Protein 1WKR (pdb70)

Sequence (343 aa):
AAGSVPATNQLVDYVVNVGVGSPATTYSLLVDTGSSNTWLGADKSYVKTSTSSATSDKVSVTYGSGSFSGTEYTDTVTLGSLTIPKQSIGVASRDSGFDGVDGILGVGPVDLTVGTLSPHTSTSIPTVTDNLFSQGTIPTNLLAVSFEPTTSESSTNGELTFGATDSSKYTGSITYTPITSTSPASAYWGINQSIRYGSSTSILSSTAGIVDTGTTLTLIASDAFAKYKKATGAVADNNTGLLRLTTAQYANLQSLFFTIGGQTFELTANAQIWPRNLNTAIGGSASSVYLIVGDLGSDSGEGLDFINGLTFLERFYSVYDTTNKRLGLATTSFTTATSNVVA

Solvent-accessible surface area: 12997 Å² total; per-residue (Å²): 101,40,13,49,7,84,1,26,0,50,15,55,3,0,8,2,92,0,10,2,3,58,113,61,33,66,0,29,1,10,0,7,0,1,0,3,5,9,0,2,19,28,109,96,90,24,69,127,27,108,47,23,54,86,48,83,13,127,3,61,9,107,19,65,55,16,43,4,38,9,35,5,30,22,0,21,0,39,2,44,102,10,65,1,80,158,2,21,1,1,22,15,77,184,57,67,45,18,146,61,7,6,0,4,0,0,5,3,22,52,73,29,0,74,49,16,9,58,94,84,82,97,59,50,7,62,6,0,7,25,27,0,82,90,72,62,36,3,94,44,15,12,3,0,1,5,3,31,16,8,67,51,110,74,24,92,30,7,30,0,8,1,3,36,52,34,85,94,53,48,60,71,94,34,25,63,13,101,23,6,114,55,81,60,0,36,28,33,8,0,0,69,4,28,3,82,17,9,112,108,52,63,2,5,80,95,29,3,0,7,1,6,0,6,1,6,38,0,11,2,0,30,57,1,29,58,94,0,70,185,37,9,29,6,93,83,32,146,105,22,69,16,8,78,2,78,121,62,54,43,84,104,12,88,15,2,36,0,54,3,39,69,99,76,10,72,0,25,22,9,3,0,2,5,14,76,96,7,2,105,54,33,40,10,57,82,113,4,9,4,0,1,2,6,61,37,64,31,88,44,71,106,10,30,0,0,10,1,0,0,8,0,1,19,2,1,2,0,0,1,1,43,76,83,113,75,1,0,2,1,52,15,87,78,9,105,21,110,57,16,58,62,55

B-factor: mean 10.12, std 7.77, range [2.81, 44.24]

Secondary structure (DSSP, 8-state):
--EEEEEEE-SS-EEEEEEETTTTEEEEEEEETT----EE-SSSPP---TT-EEEEEEEEEE-SS-EEEEEEEEEEEEETTEEEEEEEEEEEEEEES-TT-SEEEE-S-GGGGTTSEES-TT-----HHHHHHHTTSSSSSEEEEE----SSSSEEEEEEEESS--GGG-SS--EEEEPPSSTTGGGSSEEEEEEEETTTEEEEEEEEEEE-TT--SEEE-HHHHHHHHHHHT-EE-TTTSSEEE-HHHHHTPPPEEEEETTEEEEE-TGGGB--GGGGGGGT--SS-EEB-EEE-SS-TTSS--EEE-HHHHTSEEEEEETTTTEEEEEE-TTTT----/---

Nearest PDB structures (foldseek):
  1wkr-assembly1_A  TM=1.003E+00  e=6.065E-75  Irpex lacteus
  3udr-assembly1_A  TM=7.720E-01  e=3.676E-21  Homo sapiens
  3in4-assembly1_A  TM=7.722E-01  e=1.779E-20  Homo sapiens
  3u6a-assembly3_C  TM=7.992E-01  e=6.497E-20  Homo sapiens
  2qu3-assembly1_A  TM=7.608E-01  e=1.079E-19  unclassified

Radius of gyration: 19.47 Å; Cα contacts (8 Å, |Δi|>4): 956; chains: 2; bounding box: 39×49×59 Å

Structure (mmCIF, N/CA/C/O backbone):
data_1WKR
#
_entry.id   1WKR
#
_cell.length_a   37.270
_cell.length_b   78.898
_cell.length_c   54.072
_cell.angle_alpha   90.00
_cell.angle_beta   96.71
_cell.angle_gamma   90.00
#
_symmetry.space_group_name_H-M   'P 1 21 1'
#
loop_
_entity.id
_entity.type
_entity.pdbx_description
1 polymer Polyporopepsin
2 polymer pepstatin
3 non-polymer 'SULFATE ION'
4 water water
#
loop_
_atom_site.group_PDB
_atom_site.id
_atom_site.type_symbol
_atom_site.label_atom_id
_atom_site.label_alt_id
_atom_site.label_comp_id
_atom_site.label_asym_id
_atom_site.label_entity_id
_atom_site.label_seq_id
_atom_site.pdbx_PDB_ins_code
_atom_site.Cartn_x
_atom_site.Cartn_y
_atom_site.Cartn_z
_atom_site.occupancy
_atom_site.B_iso_or_equiv
_atom_site.auth_seq_id
_atom_site.auth_comp_id
_atom_site.auth_asym_id
_atom_site.auth_atom_id
_atom_site.pdbx_PDB_model_num
ATOM 1 N N . ALA A 1 1 ? -16.103 8.950 6.315 1.00 10.61 1 ALA A N 1
ATOM 2 C CA . ALA A 1 1 ? -16.452 8.385 7.700 1.00 9.26 1 ALA A CA 1
ATOM 3 C C . ALA A 1 1 ? -15.168 7.727 8.242 1.00 8.71 1 ALA A C 1
ATOM 4 O O . ALA A 1 1 ? -14.218 7.520 7.535 1.00 10.19 1 ALA A O 1
ATOM 6 N N . ALA A 1 2 ? -15.267 7.336 9.528 1.00 7.54 2 ALA A N 1
ATOM 7 C CA . ALA A 1 2 ? -14.148 6.471 10.077 1.00 7.26 2 ALA A CA 1
ATOM 8 C C . ALA A 1 2 ? -14.058 5.226 9.264 1.00 8.58 2 ALA A C 1
ATOM 9 O O . ALA A 1 2 ? -15.005 4.771 8.538 1.00 9.16 2 ALA A O 1
ATOM 11 N N . GLY A 1 3 ? -12.865 4.606 9.268 1.00 7.40 3 GLY A N 1
ATOM 12 C CA . GLY A 1 3 ? -12.685 3.345 8.541 1.00 7.72 3 GLY A CA 1
ATOM 13 C C . GLY A 1 3 ? -11.560 2.571 9.157 1.00 7.32 3 GLY A C 1
ATOM 14 O O . GLY A 1 3 ? -10.635 3.133 9.792 1.00 7.18 3 GLY A O 1
ATOM 15 N N . SER A 1 4 ? -11.610 1.273 8.958 1.00 7.66 4 SER A N 1
ATOM 16 C CA . SER A 1 4 ? -10.611 0.305 9.525 1.00 7.66 4 SER A CA 1
ATOM 17 C C . SER A 1 4 ? -9.859 -0.354 8.444 1.00 8.39 4 SER A C 1
ATOM 18 O O . SER A 1 4 ? -10.299 -0.474 7.251 1.00 9.29 4 SER A O 1
ATOM 21 N N . VAL A 1 5 ? -8.711 -0.955 8.780 1.00 7.09 5 VAL A N 1
ATOM 22 C CA . VAL A 1 5 ? -7.906 -1.822 7.926 1.00 7.83 5 VAL A CA 1
ATOM 23 C C . VAL A 1 5 ? -7.405 -2.975 8.728 1.00 6.89 5 VAL A C 1
ATOM 24 O O . VAL A 1 5 ? -6.958 -2.774 9.893 1.00 6.56 5 VAL A O 1
ATOM 28 N N . PRO A 1 6 ? -7.440 -4.201 8.275 1.00 6.10 6 PRO A N 1
ATOM 29 C CA . PRO A 1 6 ? -6.849 -5.360 9.044 1.00 6.35 6 PRO A CA 1
ATOM 30 C C . PRO A 1 6 ? -5.361 -5.210 9.073 1.00 6.32 6 PRO A C 1
ATOM 31 O O . PRO A 1 6 ? -4.746 -4.601 8.228 1.00 6.95 6 PRO A O 1
ATOM 35 N N . ALA A 1 7 ? -4.770 -5.810 10.103 1.00 5.65 7 ALA A N 1
ATOM 36 C CA . ALA A 1 7 ? -3.297 -5.786 10.265 1.00 6.02 7 ALA A CA 1
ATOM 37 C C . ALA A 1 7 ? -2.840 -7.215 10.618 1.00 5.17 7 ALA A C 1
ATOM 38 O O . ALA A 1 7 ? -3.522 -7.977 11.307 1.00 5.98 7 ALA A O 1
ATOM 40 N N . THR A 1 8 ? -1.661 -7.532 10.137 1.00 5.36 8 THR A N 1
ATOM 41 C CA . THR A 1 8 ? -1.116 -8.864 10.242 1.00 5.26 8 THR A CA 1
ATOM 42 C C . THR A 1 8 ? 0.086 -8.898 11.176 1.00 4.98 8 THR A C 1
ATOM 43 O O . THR A 1 8 ? 1.013 -8.117 11.051 1.00 4.97 8 THR A O 1
ATOM 47 N N . ASN A 1 9 ? 0.011 -9.833 12.142 1.00 4.76 9 ASN A N 1
ATOM 48 C CA . ASN A 1 9 ? 1.052 -10.040 13.145 1.00 5.03 9 ASN A CA 1
ATOM 49 C C . ASN A 1 9 ? 2.162 -10.825 12.520 1.00 4.62 9 ASN A C 1
ATOM 50 O O . ASN A 1 9 ? 1.948 -12.020 12.163 1.00 5.97 9 ASN A O 1
ATOM 55 N N . GLN A 1 10 ? 3.353 -10.256 12.402 1.00 4.34 10 GLN A N 1
ATOM 56 C CA . GLN A 1 10 ? 4.562 -10.924 11.892 1.00 5.57 10 GLN A CA 1
ATOM 57 C C . GLN A 1 10 ? 5.548 -11.177 13.028 1.00 5.08 10 GLN A C 1
ATOM 58 O O . GLN A 1 10 ? 6.759 -11.236 12.802 1.00 5.98 10 GLN A O 1
ATOM 64 N N . LEU A 1 11 ? 5.049 -11.265 14.256 1.00 5.69 11 LEU A N 1
ATOM 65 C CA . LEU A 1 11 ? 5.781 -11.665 15.466 1.00 5.21 11 LEU A CA 1
ATOM 66 C C . LEU A 1 11 ? 6.648 -10.546 15.987 1.00 5.23 11 LEU A C 1
ATOM 67 O O . LEU A 1 11 ? 6.556 -10.182 17.190 1.00 6.04 11 LEU A O 1
ATOM 72 N N . VAL A 1 12 ? 7.483 -9.957 15.155 1.00 5.33 12 VAL A N 1
ATOM 73 C CA . VAL A 1 12 ? 8.339 -8.823 15.550 1.00 5.14 12 VAL A CA 1
ATOM 74 C C . VAL A 1 12 ? 7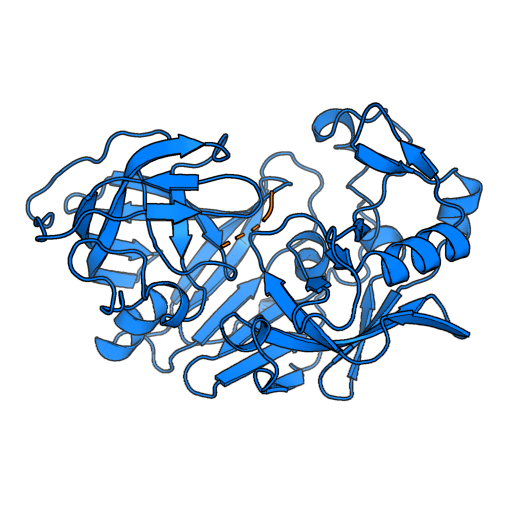.702 -7.489 15.228 1.00 4.53 12 VAL A C 1
ATOM 75 O O . VAL A 1 12 ? 8.149 -6.437 15.711 1.00 4.92 12 VAL A O 1
ATOM 79 N N . ASP A 1 13 ? 6.720 -7.481 14.333 1.00 4.43 13 ASP A N 1
ATOM 80 C CA . ASP A 1 13 ? 6.035 -6.235 13.922 1.00 4.35 13 ASP A CA 1
ATOM 81 C C . ASP A 1 13 ? 4.673 -6.602 13.416 1.00 4.45 13 ASP A C 1
ATOM 82 O O . ASP A 1 13 ? 4.381 -7.801 13.230 1.00 5.24 13 ASP A O 1
ATOM 87 N N . TYR A 1 14 ? 3.830 -5.595 13.202 1.00 4.55 14 TYR A N 1
ATOM 88 C CA . TYR A 1 14 ? 2.577 -5.742 12.455 1.00 4.14 14 TYR A CA 1
ATOM 89 C C . TYR A 1 14 ? 2.695 -4.963 11.150 1.00 4.57 14 TYR A C 1
ATOM 90 O O . TYR A 1 14 ? 3.337 -3.900 11.107 1.00 5.08 14 TYR A O 1
ATOM 99 N N . VAL A 1 15 ? 2.027 -5.490 10.108 1.00 4.72 15 VAL A N 1
ATOM 100 C CA . VAL A 1 15 ? 1.942 -4.800 8.834 1.00 5.24 15 VAL A CA 1
ATOM 101 C C . VAL A 1 15 ? 0.517 -4.626 8.434 1.00 5.70 15 VAL A C 1
ATOM 102 O O . VAL A 1 15 ? -0.415 -5.295 8.876 1.00 6.33 15 VAL A O 1
ATOM 106 N N . VAL A 1 16 ? 0.299 -3.641 7.542 1.00 5.21 16 VAL A N 1
ATOM 107 C CA . VAL A 1 16 ? -0.973 -3.436 6.864 1.00 5.85 16 VAL A CA 1
ATOM 108 C C . VAL A 1 16 ? -0.660 -3.313 5.382 1.00 5.86 16 VAL A C 1
ATOM 109 O O . VAL A 1 16 ? 0.364 -2.822 4.955 1.00 6.20 16 VAL A O 1
ATOM 113 N N . ASN A 1 17 ? -1.620 -3.773 4.557 1.00 6.16 17 ASN A N 1
ATOM 114 C CA . ASN A 1 17 ? -1.609 -3.487 3.117 1.00 5.65 17 ASN A CA 1
ATOM 115 C C . ASN A 1 17 ? -1.995 -2.090 2.865 1.00 5.46 17 ASN A C 1
ATOM 116 O O . ASN A 1 17 ? -2.991 -1.539 3.370 1.00 6.98 17 ASN A O 1
ATOM 121 N N . VAL A 1 18 ? -1.189 -1.423 2.024 1.00 5.71 18 VAL A N 1
ATOM 122 C CA . VAL A 1 18 ? -1.367 -0.008 1.691 1.00 6.04 18 VAL A CA 1
ATOM 123 C C . VAL A 1 18 ? -1.287 0.120 0.179 1.00 6.02 18 VAL A C 1
ATOM 124 O O . VAL A 1 18 ? -0.253 -0.324 -0.441 1.00 6.08 18 VAL A O 1
ATOM 128 N N . GLY A 1 19 ? -2.288 0.663 -0.461 1.00 5.69 19 GLY A N 1
ATOM 129 C CA . GLY A 1 19 ? -2.175 0.946 -1.910 1.00 5.98 19 GLY A CA 1
ATOM 130 C C . GLY A 1 19 ? -1.536 2.269 -2.151 1.00 6.58 19 GLY A C 1
ATOM 131 O O . GLY A 1 19 ? -1.774 3.258 -1.432 1.00 7.15 19 GLY A O 1
ATOM 132 N N . VAL A 1 20 ? -0.686 2.350 -3.178 1.00 6.46 20 VAL A N 1
ATOM 133 C CA . VAL A 1 20 ? -0.057 3.576 -3.590 1.00 7.06 20 VAL A CA 1
ATOM 134 C C . VAL A 1 20 ? -0.180 3.685 -5.109 1.00 6.54 20 VAL A C 1
ATOM 135 O O . VAL A 1 20 ? 0.176 2.725 -5.828 1.00 6.95 20 VAL A O 1
ATOM 139 N N . GLY A 1 21 ? -0.694 4.810 -5.533 1.00 6.33 21 GLY A N 1
ATOM 140 C CA . GLY A 1 21 ? -0.849 5.119 -7.015 1.00 7.14 21 GLY A CA 1
ATOM 141 C C . GLY A 1 21 ? -2.296 4.886 -7.462 1.00 8.36 21 GLY A C 1
ATOM 142 O O . GLY A 1 21 ? -3.166 4.427 -6.772 1.00 8.84 21 GLY A O 1
ATOM 143 N N . SER A 1 22 ? -2.407 5.177 -8.742 1.00 9.71 22 SER A N 1
ATOM 144 C CA . SER A 1 22 ? -3.670 4.909 -9.514 1.00 11.01 22 SER A CA 1
ATOM 145 C C . SER A 1 22 ? -3.303 4.537 -10.920 1.00 10.82 22 SER A C 1
ATOM 146 O O . SER A 1 22 ? -2.875 5.418 -11.710 1.00 11.17 22 SER A O 1
ATOM 149 N N . PRO A 1 23 ? -3.411 3.285 -11.243 1.00 11.16 23 PRO A N 1
ATOM 150 C CA . PRO A 1 23 ? -3.949 2.175 -10.456 1.00 11.53 23 PRO A CA 1
ATOM 151 C C . PRO A 1 23 ? -2.928 1.864 -9.268 1.00 10.59 23 PRO A C 1
ATOM 152 O O . PRO A 1 23 ? -1.742 2.087 -9.395 1.00 11.32 23 PRO A O 1
ATOM 156 N N . ALA A 1 24 ? -3.514 1.359 -8.218 1.00 10.51 24 ALA A N 1
ATOM 157 C CA . ALA A 1 24 ? -2.725 1.174 -6.936 1.00 9.76 24 ALA A CA 1
ATOM 158 C C . ALA A 1 24 ? -1.920 -0.153 -7.005 1.00 10.34 24 ALA A C 1
ATOM 159 O O . ALA A 1 24 ? -2.421 -1.188 -7.394 1.00 12.71 24 ALA A O 1
ATOM 161 N N . THR A 1 25 ? -0.680 -0.011 -6.568 1.00 7.99 25 THR A N 1
ATOM 162 C CA . THR A 1 25 ? 0.133 -1.192 -6.240 1.00 7.70 25 THR A CA 1
ATOM 163 C C . THR A 1 25 ? 0.047 -1.346 -4.719 1.00 7.06 25 THR A C 1
ATOM 164 O O . THR A 1 25 ? 0.119 -0.369 -3.993 1.00 7.04 25 THR A O 1
ATOM 168 N N . THR A 1 26 ? -0.057 -2.587 -4.248 1.00 7.35 26 THR A N 1
ATOM 169 C CA . THR A 1 26 ? -0.063 -2.843 -2.826 1.00 7.83 26 THR A CA 1
ATOM 170 C C . THR A 1 26 ? 1.298 -3.072 -2.254 1.00 6.68 26 THR A C 1
ATOM 171 O O . THR A 1 26 ? 2.129 -3.831 -2.798 1.00 8.14 26 THR A O 1
ATOM 175 N N . TYR A 1 27 ? 1.584 -2.421 -1.108 1.00 5.69 27 TYR A N 1
ATOM 176 C CA . TYR A 1 27 ? 2.812 -2.570 -0.382 1.00 6.28 27 TYR A CA 1
ATOM 177 C C . TYR A 1 27 ? 2.432 -2.997 1.045 1.00 5.83 27 TYR A C 1
ATOM 178 O O . TYR A 1 27 ? 1.410 -2.565 1.602 1.00 7.05 27 TYR A O 1
ATOM 187 N N . SER A 1 28 ? 3.300 -3.797 1.694 1.00 5.87 28 SER A N 1
ATOM 188 C CA . SER A 1 28 ? 3.025 -4.243 3.083 1.00 6.19 28 SER A CA 1
ATOM 189 C C . SER A 1 28 ? 3.885 -3.366 3.991 1.00 5.59 28 SER A C 1
ATOM 190 O O . SER A 1 28 ? 5.103 -3.514 4.022 1.00 6.14 28 SER A O 1
ATOM 193 N N . LEU A 1 29 ? 3.255 -2.424 4.701 1.00 5.37 29 LEU A N 1
ATOM 194 C CA . LEU A 1 29 ? 3.964 -1.442 5.478 1.00 5.01 29 LEU A CA 1
ATOM 195 C C . LEU A 1 29 ? 3.842 -1.728 6.940 1.00 4.39 29 LEU A C 1
ATOM 196 O O . LEU A 1 29 ? 2.772 -2.073 7.477 1.00 5.16 29 LEU A O 1
ATOM 201 N N . LEU A 1 30 ? 4.972 -1.541 7.658 1.00 4.85 30 LEU A N 1
ATOM 202 C CA . LEU A 1 30 ? 5.066 -1.810 9.092 1.00 5.08 30 LEU A CA 1
ATOM 203 C C . LEU A 1 30 ? 4.346 -0.710 9.870 1.00 4.85 30 LEU A C 1
ATOM 204 O O . LEU A 1 30 ? 4.613 0.478 9.683 1.00 5.46 30 LEU A O 1
ATOM 209 N N . VAL A 1 31 ? 3.447 -1.105 10.747 1.00 4.56 31 VAL A N 1
ATOM 210 C CA . VAL A 1 31 ? 2.658 -0.144 11.540 1.00 4.43 31 VAL A CA 1
ATOM 211 C C . VAL A 1 31 ? 3.525 0.440 12.647 1.00 4.24 31 VAL A C 1
ATOM 212 O O . VAL A 1 31 ? 3.902 -0.268 13.600 1.00 4.14 31 VAL A O 1
ATOM 216 N N . ASP A 1 32 ? 3.845 1.750 12.551 1.00 3.75 32 ASP A N 1
ATOM 217 C CA . ASP A 1 32 ? 4.794 2.339 13.516 1.00 3.70 32 ASP A CA 1
AT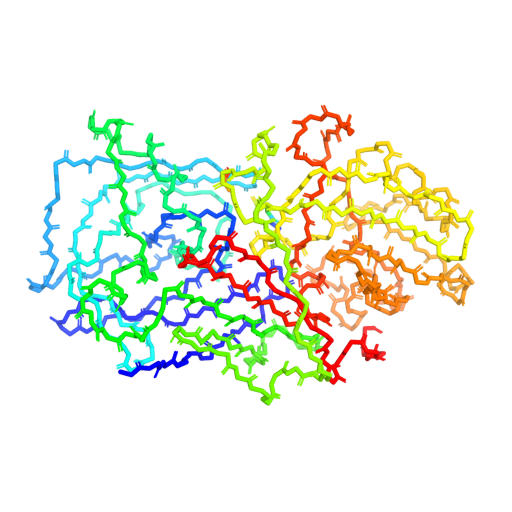OM 218 C C . ASP A 1 32 ? 4.264 3.617 14.137 1.00 3.56 32 ASP A C 1
ATOM 219 O O . ASP A 1 32 ? 4.271 4.682 13.539 1.00 4.06 32 ASP A O 1
ATOM 224 N N . THR A 1 33 ? 3.851 3.547 15.405 1.00 3.59 33 THR A N 1
ATOM 225 C CA . THR A 1 33 ? 3.536 4.749 16.199 1.00 4.22 33 THR A CA 1
ATOM 226 C C . THR A 1 33 ? 4.786 5.384 16.758 1.00 3.08 33 THR A C 1
ATOM 227 O O . THR A 1 33 ? 4.661 6.460 17.350 1.00 3.82 33 THR A O 1
ATOM 231 N N . GLY A 1 34 ? 5.980 4.797 16.540 1.00 3.94 34 GLY A N 1
ATOM 232 C CA . GLY A 1 34 ? 7.234 5.372 17.011 1.00 3.78 34 GLY A CA 1
ATOM 233 C C . GLY A 1 34 ? 7.993 6.171 15.971 1.00 3.82 34 GLY A C 1
ATOM 234 O O . GLY A 1 34 ? 9.118 6.589 16.253 1.00 4.71 34 GLY A O 1
ATOM 235 N N . SER A 1 35 ? 7.421 6.363 14.788 1.00 4.03 35 SER A N 1
ATOM 236 C CA . SER A 1 35 ? 8.011 7.234 13.742 1.00 3.92 35 SER A CA 1
ATOM 237 C C . SER A 1 35 ? 6.855 7.724 12.908 1.00 3.50 35 SER A C 1
ATOM 238 O O . SER A 1 35 ? 5.726 7.267 13.054 1.00 3.94 35 SER A O 1
ATOM 241 N N . SER A 1 36 ? 7.154 8.698 12.031 1.00 4.31 36 SER A N 1
ATOM 242 C CA . SER A 1 36 ? 6.084 9.472 11.420 1.00 4.16 36 SER A CA 1
ATOM 243 C C . SER A 1 36 ? 6.246 9.680 9.956 1.00 4.07 36 SER A C 1
ATOM 244 O O . SER A 1 36 ? 5.459 10.426 9.342 1.00 5.09 36 SER A O 1
ATOM 247 N N . ASN A 1 37 ? 7.214 8.999 9.336 1.00 3.90 37 ASN A N 1
ATOM 248 C CA . ASN A 1 37 ? 7.410 9.066 7.883 1.00 3.75 37 ASN A CA 1
ATOM 249 C C . ASN A 1 37 ? 6.862 7.804 7.293 1.00 4.04 37 ASN A C 1
ATOM 250 O O . ASN A 1 37 ? 7.219 6.678 7.696 1.00 5.03 37 ASN A O 1
ATOM 255 N N . THR A 1 38 ? 5.926 7.946 6.340 1.00 4.22 38 THR A N 1
ATOM 256 C CA . THR A 1 38 ? 5.414 6.803 5.563 1.00 3.95 38 THR A CA 1
ATOM 257 C C . THR A 1 38 ? 6.296 6.612 4.356 1.00 4.05 38 THR A C 1
ATOM 258 O O . THR A 1 38 ? 6.496 7.602 3.620 1.00 4.84 38 THR A O 1
ATOM 262 N N . TRP A 1 39 ? 6.867 5.435 4.177 1.00 3.98 39 TRP A N 1
ATOM 263 C CA . TRP A 1 39 ? 7.793 5.212 3.051 1.00 5.13 39 TRP A CA 1
ATOM 264 C C . TRP A 1 39 ? 7.727 3.808 2.614 1.00 4.59 39 TRP A C 1
ATOM 265 O O . TRP A 1 39 ? 7.310 2.878 3.326 1.00 5.33 39 TRP A O 1
ATOM 276 N N . LEU A 1 40 ? 8.212 3.605 1.384 1.00 5.15 40 LEU A N 1
ATOM 277 C CA . LEU A 1 40 ? 8.247 2.287 0.753 1.00 5.02 40 LEU A CA 1
ATOM 278 C C . LEU A 1 40 ? 9.564 2.166 -0.053 1.00 5.10 40 LEU A C 1
ATOM 279 O O . LEU A 1 40 ? 10.323 3.132 -0.176 1.00 5.61 40 LEU A O 1
ATOM 284 N N . GLY A 1 41 ? 9.816 0.969 -0.561 1.00 6.13 41 GLY A N 1
ATOM 285 C CA . GLY A 1 41 ? 11.023 0.747 -1.405 1.00 7.21 41 GLY A CA 1
ATOM 286 C C . GLY A 1 41 ? 11.935 -0.232 -0.774 1.00 7.84 41 GLY A C 1
ATOM 287 O O . GLY A 1 41 ? 13.030 -0.508 -1.377 1.00 9.52 41 GLY A O 1
ATOM 288 N N . ALA A 1 42 ? 11.678 -0.792 0.414 1.00 7.88 42 ALA A N 1
ATOM 289 C CA . ALA A 1 42 ? 12.543 -1.834 0.989 1.00 9.22 42 ALA A CA 1
ATOM 290 C C . ALA A 1 42 ? 12.417 -3.128 0.310 1.00 9.67 42 ALA A C 1
ATOM 291 O O . ALA A 1 42 ? 13.285 -4.070 0.543 1.00 11.18 42 ALA A O 1
ATOM 293 N N . ASP A 1 43 ? 11.422 -3.366 -0.477 1.00 7.97 43 ASP A N 1
ATOM 294 C CA . ASP A 1 43 ? 11.227 -4.674 -1.222 1.00 9.12 43 ASP A CA 1
ATOM 295 C C . ASP A 1 43 ? 10.748 -4.320 -2.607 1.00 8.53 43 ASP A C 1
ATOM 296 O O . ASP A 1 43 ? 11.590 -4.026 -3.510 1.00 8.55 43 ASP A O 1
ATOM 301 N N . LYS A 1 44 ? 9.450 -4.276 -2.833 1.00 6.61 44 LYS A N 1
ATOM 302 C CA . LYS A 1 44 ? 8.903 -3.920 -4.180 1.00 7.01 44 LYS A CA 1
ATOM 303 C C . LYS A 1 44 ? 9.413 -2.554 -4.576 1.00 6.98 44 LYS A C 1
ATOM 304 O O . LYS A 1 44 ? 9.443 -1.569 -3.820 1.00 8.09 44 LYS A O 1
ATOM 310 N N . SER A 1 45 ? 9.740 -2.374 -5.884 1.00 6.89 45 SER A N 1
ATOM 311 C CA . SER A 1 45 ? 10.084 -1.086 -6.436 1.00 7.46 45 SER A CA 1
ATOM 312 C C . SER A 1 45 ? 8.801 -0.192 -6.402 1.00 6.79 45 SER A C 1
ATOM 313 O O . SER A 1 45 ? 7.704 -0.666 -6.585 1.00 7.00 45 SER A O 1
ATOM 316 N N . TYR A 1 46 ? 9.088 1.093 -6.275 1.00 6.02 46 TYR A N 1
ATOM 317 C CA . TYR A 1 46 ? 8.010 2.103 -6.359 1.00 6.29 46 TYR A CA 1
ATOM 318 C C . TYR A 1 46 ? 7.456 2.123 -7.791 1.00 6.24 46 TYR A C 1
ATOM 319 O O . TYR A 1 46 ? 8.175 2.459 -8.733 1.00 8.63 46 TYR A O 1
ATOM 328 N N . VAL A 1 47 ? 6.186 1.818 -7.925 1.00 6.20 47 VAL A N 1
ATOM 329 C CA . VAL A 1 47 ? 5.496 1.850 -9.257 1.00 6.87 47 VAL A CA 1
ATOM 330 C C . VAL A 1 47 ? 4.916 3.223 -9.424 1.00 5.82 47 VAL A C 1
ATOM 331 O O . VAL A 1 47 ? 3.963 3.643 -8.670 1.00 7.04 47 VAL A O 1
ATOM 335 N N . LYS A 1 48 ? 5.421 4.022 -10.345 1.00 6.50 48 LYS A N 1
ATOM 336 C CA . LYS A 1 48 ? 5.036 5.411 -10.550 1.00 6.87 48 LYS A CA 1
ATOM 337 C C . LYS A 1 48 ? 3.880 5.479 -11.516 1.00 7.78 48 LYS A C 1
ATOM 338 O O . LYS A 1 48 ? 3.928 4.997 -12.678 1.00 9.58 48 LYS A O 1
ATOM 344 N N . THR A 1 49 ? 2.769 6.066 -11.091 1.00 8.67 49 THR A N 1
ATOM 345 C CA . THR A 1 49 ? 1.586 6.252 -11.892 1.00 7.86 49 THR A CA 1
ATOM 346 C C . THR A 1 49 ? 1.313 7.712 -11.978 1.00 8.55 49 THR A C 1
ATOM 347 O O . THR A 1 49 ? 2.041 8.572 -11.517 1.00 9.21 49 THR A O 1
ATOM 351 N N . SER A 1 50 ? 0.120 8.053 -12.596 1.00 8.83 50 SER A N 1
ATOM 352 C CA . SER A 1 50 ? -0.119 9.442 -12.836 1.00 10.38 50 SER A CA 1
ATOM 353 C C . SER A 1 50 ? -0.359 10.312 -11.608 1.00 9.97 50 SER A C 1
ATOM 354 O O . SER A 1 50 ? -0.193 11.499 -11.608 1.00 11.24 50 SER A O 1
ATOM 357 N N . THR A 1 51 ? -0.622 9.634 -10.448 1.00 8.60 51 THR A N 1
ATOM 358 C CA . THR A 1 51 ? -0.830 10.377 -9.202 1.00 8.81 51 THR A CA 1
ATOM 359 C C . THR A 1 51 ? 0.542 10.621 -8.450 1.00 9.01 51 THR A C 1
ATOM 360 O O . THR A 1 51 ? 0.524 11.316 -7.444 1.00 9.96 51 THR A O 1
ATOM 364 N N . SER A 1 52 ? 1.604 10.040 -8.922 1.00 8.42 52 SER A N 1
ATOM 365 C CA . SER A 1 52 ? 2.958 10.293 -8.326 1.00 8.86 52 SER A CA 1
ATOM 366 C C . SER A 1 52 ? 3.440 11.675 -8.747 1.00 9.77 52 SER A C 1
ATOM 367 O O . SER A 1 52 ? 3.415 11.956 -9.993 1.00 12.04 52 SER A O 1
ATOM 370 N N . SER A 1 53 ? 3.982 12.438 -7.870 1.00 9.55 53 SER A N 1
ATOM 371 C CA . SER A 1 53 ? 4.613 13.724 -8.185 1.00 10.75 53 SER A CA 1
ATOM 372 C C . SER A 1 53 ? 5.843 13.900 -7.388 1.00 11.19 53 SER A C 1
ATOM 373 O O . SER A 1 53 ? 5.946 13.567 -6.192 1.00 9.62 53 SER A O 1
ATOM 376 N N . ALA A 1 54 ? 6.841 14.443 -8.052 1.00 13.94 54 ALA A N 1
ATOM 377 C CA . ALA A 1 54 ? 8.074 14.774 -7.375 1.00 15.19 54 ALA A CA 1
ATOM 378 C C . ALA A 1 54 ? 7.999 15.918 -6.526 1.00 12.02 54 ALA A C 1
ATOM 379 O O . ALA A 1 54 ? 6.989 16.666 -6.417 1.00 15.27 54 ALA A O 1
ATOM 381 N N . THR A 1 55 ? 8.906 15.836 -5.353 1.00 12.55 55 THR A N 1
ATOM 382 C CA . THR A 1 55 ? 9.078 17.032 -4.586 1.00 11.38 55 THR A CA 1
ATOM 383 C C . THR A 1 55 ? 10.553 17.512 -4.713 1.00 11.71 55 THR A C 1
ATOM 384 O O . THR A 1 55 ? 11.288 16.937 -5.388 1.00 13.29 55 THR A O 1
ATOM 388 N N . SER A 1 56 ? 10.814 18.654 -3.996 1.00 11.88 56 SER A N 1
ATOM 389 C CA . SER A 1 56 ? 12.191 19.160 -4.060 1.00 13.00 56 SER A CA 1
ATOM 390 C C . SER A 1 56 ? 13.123 18.544 -3.045 1.00 11.41 56 SER A C 1
ATOM 391 O O . SER A 1 56 ? 14.301 18.856 -2.953 1.00 11.74 56 SER A O 1
ATOM 394 N N . ASP A 1 57 ? 12.636 17.528 -2.263 1.00 8.87 57 ASP A N 1
ATOM 395 C CA . ASP A 1 57 ? 13.385 17.029 -1.087 1.00 8.48 57 ASP A CA 1
ATOM 396 C C . ASP A 1 57 ? 13.813 15.607 -1.208 1.00 8.32 57 ASP A C 1
ATOM 397 O O . ASP A 1 57 ? 13.117 14.713 -1.724 1.00 9.02 57 ASP A O 1
ATOM 402 N N . LYS A 1 58 ? 14.975 15.350 -0.612 1.00 7.65 58 LYS A N 1
ATOM 403 C CA . LYS A 1 58 ? 15.383 13.979 -0.178 1.00 8.38 58 LYS A CA 1
ATOM 404 C C . LYS A 1 58 ? 14.874 13.802 1.263 1.00 6.32 58 LYS A C 1
ATOM 405 O O . LYS A 1 58 ? 14.504 14.745 1.926 1.00 7.44 58 LYS A O 1
ATOM 411 N N . VAL A 1 59 ? 14.910 12.518 1.676 1.00 6.32 59 VAL A N 1
ATOM 412 C CA . VAL A 1 59 ? 14.375 12.171 2.994 1.00 5.51 59 VAL A CA 1
ATOM 413 C C . VAL A 1 59 ? 15.282 11.124 3.623 1.00 5.62 59 VAL A C 1
ATOM 414 O O . VAL A 1 59 ? 15.884 10.302 2.930 1.00 6.06 59 VAL A O 1
ATOM 418 N N . SER A 1 60 ? 15.402 11.195 4.951 1.00 6.39 60 SER A N 1
ATOM 419 C CA . SER A 1 60 ? 16.277 10.265 5.732 1.00 7.12 60 SER A CA 1
ATOM 420 C C . SER A 1 60 ? 15.672 10.164 7.133 1.00 5.48 60 SER A C 1
ATOM 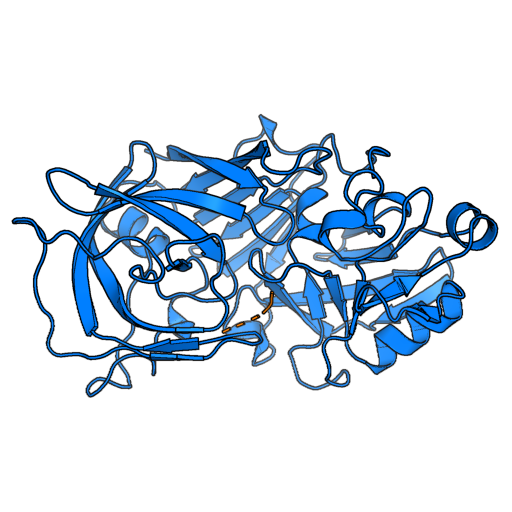421 O O . SER A 1 60 ? 15.358 11.140 7.732 1.00 7.25 60 SER A O 1
ATOM 424 N N . VAL A 1 61 ? 15.646 8.875 7.566 1.00 5.56 61 VAL A N 1
ATOM 425 C CA . VAL A 1 61 ? 15.224 8.589 8.954 1.00 5.99 61 VAL A CA 1
ATOM 426 C C . VAL A 1 61 ? 16.183 7.560 9.560 1.00 4.95 61 VAL A C 1
ATOM 427 O O . VAL A 1 61 ? 16.444 6.535 8.958 1.00 5.93 61 VAL A O 1
ATOM 431 N N . THR A 1 62 ? 16.581 7.827 10.808 1.00 5.09 62 THR A N 1
ATOM 432 C CA . THR A 1 62 ? 17.367 6.879 11.582 1.00 6.13 62 THR A CA 1
ATOM 433 C C . THR A 1 62 ? 16.514 6.280 12.713 1.00 5.58 62 THR A C 1
ATOM 434 O O . THR A 1 62 ? 15.857 7.040 13.470 1.00 6.35 62 THR A O 1
ATOM 438 N N . TYR A 1 63 ? 16.519 4.997 12.805 1.00 5.41 63 TYR A N 1
ATOM 439 C CA . TYR A 1 63 ? 15.710 4.263 13.846 1.00 5.80 63 TYR A CA 1
ATOM 440 C C . TYR A 1 63 ? 16.632 3.570 14.817 1.00 6.23 63 TYR A C 1
ATOM 441 O O . TYR A 1 63 ? 17.835 3.451 14.604 1.00 7.45 63 TYR A O 1
ATOM 450 N N . GLY A 1 64 ? 16.078 3.034 15.885 1.00 5.89 64 GLY A N 1
ATOM 451 C CA . GLY A 1 64 ? 16.862 2.218 16.844 1.00 6.61 64 GLY A CA 1
ATOM 452 C C . GLY A 1 64 ? 17.472 1.056 16.149 1.00 7.13 64 GLY A C 1
ATOM 453 O O . GLY A 1 64 ? 18.734 0.812 16.381 1.00 7.59 64 GLY A O 1
ATOM 454 N N . SER A 1 65 ? 16.814 0.306 15.344 1.00 5.84 65 SER A N 1
ATOM 455 C CA . SER A 1 65 ? 17.347 -0.913 14.733 1.00 6.27 65 SER A CA 1
ATOM 456 C C . SER A 1 65 ? 17.572 -0.869 13.217 1.00 7.09 65 SER A C 1
ATOM 457 O O . SER A 1 65 ? 17.704 -1.836 12.565 1.00 8.99 65 SER A O 1
ATOM 460 N N . GLY A 1 66 ? 17.516 0.370 12.650 1.00 7.26 66 GLY A N 1
ATOM 461 C CA . GLY A 1 66 ? 17.747 0.498 11.202 1.00 7.91 66 GLY A CA 1
ATOM 462 C C . GLY A 1 66 ? 17.672 1.925 10.747 1.00 6.33 66 GLY A C 1
ATOM 463 O O . GLY A 1 66 ? 17.796 2.825 11.529 1.00 6.82 66 GLY A O 1
ATOM 464 N N . SER A 1 67 ? 17.477 2.049 9.421 1.00 6.90 67 SER A N 1
ATOM 465 C CA . SER A 1 67 ? 17.540 3.397 8.830 1.00 7.48 67 SER A CA 1
ATOM 466 C C . SER A 1 67 ? 17.036 3.279 7.403 1.00 6.43 67 SER A C 1
ATOM 467 O O . SER A 1 67 ? 17.000 2.214 6.802 1.00 7.70 67 SER A O 1
ATOM 470 N N . PHE A 1 68 ? 16.674 4.430 6.818 1.00 6.31 68 PHE A N 1
ATOM 471 C CA . PHE A 1 68 ? 16.457 4.515 5.360 1.00 6.32 68 PHE A CA 1
ATOM 472 C C . PHE A 1 68 ? 16.778 5.923 4.897 1.00 5.48 68 PHE A C 1
ATOM 473 O O . PHE A 1 68 ? 16.710 6.874 5.636 1.00 6.47 68 PHE A O 1
ATOM 481 N N . SER A 1 69 ? 17.059 6.023 3.616 1.00 5.91 69 SER A N 1
ATOM 482 C CA . SER A 1 69 ? 17.120 7.350 2.981 1.00 7.49 69 SER A CA 1
ATOM 483 C C . SER A 1 69 ? 16.665 7.161 1.532 1.00 6.18 69 SER A C 1
ATOM 484 O O . SER A 1 69 ? 16.795 6.138 0.926 1.00 6.71 69 SER A O 1
ATOM 487 N N . GLY A 1 70 ? 16.236 8.312 0.988 1.00 5.58 70 GLY A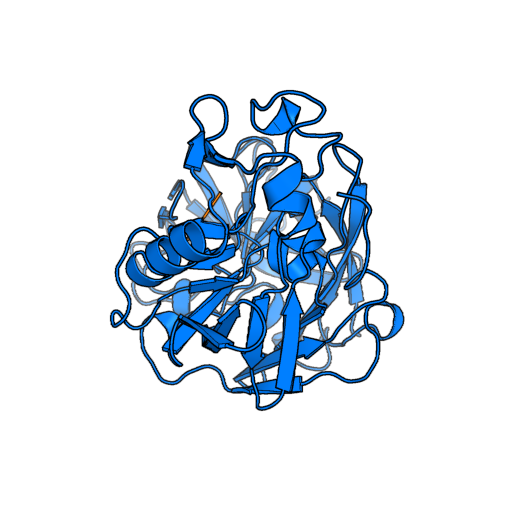 N 1
ATOM 488 C CA . GLY A 1 70 ? 15.758 8.312 -0.418 1.00 6.04 70 GLY A CA 1
ATOM 489 C C . GLY A 1 70 ? 15.240 9.664 -0.803 1.00 5.95 70 GLY A C 1
ATOM 490 O O . GLY A 1 70 ? 15.752 10.700 -0.432 1.00 6.30 70 GLY A O 1
ATOM 491 N N . THR A 1 71 ? 14.138 9.603 -1.559 1.00 6.39 71 THR A N 1
ATOM 492 C CA . THR A 1 71 ? 13.548 10.838 -2.164 1.00 7.10 71 THR A CA 1
ATOM 493 C C . THR A 1 71 ? 12.063 10.875 -1.739 1.00 6.24 71 THR A C 1
ATOM 494 O O . THR A 1 71 ? 11.420 9.824 -1.671 1.00 6.34 71 THR A O 1
ATOM 498 N N . GLU A 1 72 ? 11.606 12.096 -1.463 1.00 5.79 72 GLU A N 1
ATOM 499 C CA . GLU A 1 72 ? 10.194 12.314 -1.071 1.00 5.79 72 GLU A CA 1
ATOM 500 C C . GLU A 1 72 ? 9.338 12.552 -2.282 1.00 6.01 72 GLU A C 1
ATOM 501 O O . GLU A 1 72 ? 9.718 13.403 -3.168 1.00 7.69 72 GLU A O 1
ATOM 507 N N . TYR A 1 73 ? 8.186 11.975 -2.375 1.00 6.50 73 TYR A N 1
ATOM 508 C CA . TYR A 1 73 ? 7.167 12.139 -3.428 1.00 5.47 73 TYR A CA 1
ATOM 509 C C . TYR A 1 73 ? 5.861 12.470 -2.791 1.00 5.96 73 TYR A C 1
ATOM 510 O O . TYR A 1 73 ? 5.669 12.254 -1.599 1.00 6.76 73 TYR A O 1
ATOM 519 N N . THR A 1 74 ? 4.859 12.910 -3.583 1.00 5.93 74 THR A N 1
ATOM 520 C CA . THR A 1 74 ? 3.472 12.825 -3.188 1.00 6.99 74 THR A CA 1
ATOM 521 C C . THR A 1 74 ? 2.782 11.789 -4.033 1.00 6.76 74 THR A C 1
ATOM 522 O O . THR A 1 74 ? 3.146 11.577 -5.232 1.00 6.86 74 THR A O 1
ATOM 526 N N . ASP A 1 75 ? 1.772 11.137 -3.517 1.00 5.67 75 ASP A N 1
ATOM 527 C CA . ASP A 1 75 ? 1.047 10.119 -4.248 1.00 5.60 75 ASP A CA 1
ATOM 528 C C . ASP A 1 75 ? -0.286 9.832 -3.556 1.00 5.96 75 ASP A C 1
ATOM 529 O O . ASP A 1 75 ? -0.520 10.316 -2.404 1.00 6.33 75 ASP A O 1
ATOM 534 N N . THR A 1 76 ? -1.155 9.105 -4.198 1.00 5.89 76 THR A N 1
ATOM 535 C CA . THR A 1 76 ? -2.447 8.709 -3.609 1.00 6.47 76 THR A CA 1
ATOM 536 C C . THR A 1 76 ? -2.211 7.449 -2.827 1.00 6.28 76 THR A C 1
ATOM 537 O O . THR A 1 76 ? -1.720 6.436 -3.353 1.00 6.87 76 THR A O 1
ATOM 541 N N . VAL A 1 77 ? -2.602 7.465 -1.554 1.00 6.61 77 VAL A N 1
ATOM 542 C CA . VAL A 1 77 ? -2.439 6.302 -0.635 1.00 6.86 77 VAL A CA 1
ATOM 543 C C . VAL A 1 77 ? -3.781 5.801 -0.233 1.00 6.69 77 VAL A C 1
ATOM 544 O O . VAL A 1 77 ? -4.666 6.622 0.182 1.00 7.62 77 VAL A O 1
ATOM 548 N N . THR A 1 78 ? -3.984 4.497 -0.255 1.00 7.26 78 THR A N 1
ATOM 549 C CA . THR A 1 78 ? -5.268 3.861 0.120 1.00 7.72 78 THR A CA 1
ATOM 550 C C . THR A 1 78 ? -5.059 2.949 1.291 1.00 7.40 78 THR A C 1
ATOM 551 O O . THR A 1 78 ? -4.131 2.133 1.322 1.00 7.72 78 THR A O 1
ATOM 555 N N . LEU A 1 79 ? -5.904 3.144 2.302 1.00 6.80 79 LEU A N 1
ATOM 556 C CA . LEU A 1 79 ? -5.898 2.368 3.538 1.00 7.67 79 LEU A CA 1
ATOM 557 C C . LEU A 1 79 ? -7.337 1.828 3.680 1.00 7.77 79 LEU A C 1
ATOM 558 O O . LEU A 1 79 ? -8.259 2.545 4.054 1.00 8.62 79 LEU A O 1
ATOM 563 N N . GLY A 1 80 ? -7.491 0.551 3.386 1.00 10.08 80 GLY A N 1
ATOM 564 C CA . GLY A 1 80 ? -8.887 -0.040 3.383 1.00 10.32 80 GLY A CA 1
ATOM 565 C C . GLY A 1 80 ? -9.714 0.719 2.437 1.00 11.36 80 GLY A C 1
ATOM 566 O O . GLY A 1 80 ? -9.324 0.827 1.150 1.00 14.89 80 GLY A O 1
ATOM 567 N N . SER A 1 81 ? -10.811 1.323 2.817 1.00 11.29 81 SER A N 1
ATOM 568 C CA . SER A 1 81 ? -11.720 2.137 2.017 1.00 13.39 81 SER A CA 1
ATOM 569 C C . SER A 1 81 ? -11.471 3.559 2.044 1.00 13.39 81 SER A C 1
ATOM 570 O O . SER A 1 81 ? -12.254 4.444 1.563 1.00 13.79 81 SER A O 1
ATOM 573 N N . LEU A 1 82 ? -10.358 3.987 2.676 1.00 9.41 82 LEU A N 1
ATOM 574 C CA . LEU A 1 82 ? -9.994 5.420 2.812 1.00 8.04 82 LEU A CA 1
ATOM 575 C C . LEU A 1 82 ? -8.943 5.733 1.786 1.00 8.26 82 LEU A C 1
ATOM 576 O O . LEU A 1 82 ? -7.986 4.954 1.557 1.00 9.67 82 LEU A O 1
ATOM 581 N N . THR A 1 83 ? -9.045 6.909 1.197 1.00 7.71 83 THR A N 1
ATOM 582 C CA . THR A 1 83 ? -8.050 7.366 0.162 1.00 8.46 83 THR A CA 1
ATOM 583 C C . THR A 1 83 ? -7.519 8.685 0.529 1.00 7.42 83 THR A C 1
ATOM 584 O O . THR A 1 83 ? -8.316 9.638 0.910 1.00 8.39 83 THR A O 1
ATOM 588 N N . ILE A 1 84 ? -6.221 8.905 0.403 1.00 7.55 84 ILE A N 1
ATOM 589 C CA . ILE A 1 84 ? -5.550 10.136 0.669 1.00 6.92 84 ILE A CA 1
ATOM 590 C C . ILE A 1 84 ? -4.867 10.609 -0.583 1.00 7.83 84 ILE A C 1
ATOM 591 O O . ILE A 1 84 ? -3.787 10.077 -0.928 1.00 8.49 84 ILE A O 1
ATOM 596 N N . PRO A 1 85 ? -5.406 11.559 -1.307 1.00 7.72 85 PRO A N 1
ATOM 597 C CA . PRO A 1 85 ? -4.704 12.103 -2.486 1.00 10.10 85 PRO A CA 1
ATOM 598 C C . PRO A 1 85 ? -3.478 13.009 -1.910 1.00 8.93 85 PRO A C 1
ATOM 599 O O . PRO A 1 85 ? -3.685 13.649 -0.881 1.00 13.17 85 PRO A O 1
ATOM 603 N N . LYS A 1 86 ? -2.422 12.974 -2.495 1.00 10.17 86 LYS A N 1
ATOM 604 C CA . LYS A 1 86 ? -1.338 13.790 -2.240 1.00 10.55 86 LYS A CA 1
ATOM 605 C C . LYS A 1 86 ? -0.684 13.603 -0.859 1.00 8.41 86 LYS A C 1
ATOM 606 O O . LYS A 1 86 ? -0.201 14.551 -0.268 1.00 10.38 86 LYS A O 1
ATOM 612 N N . GLN A 1 87 ? -0.732 12.385 -0.387 1.00 6.27 87 GLN A N 1
ATOM 613 C CA . GLN A 1 87 ? 0.097 12.018 0.782 1.00 6.06 87 GLN A CA 1
ATOM 614 C C . GLN A 1 87 ? 1.583 12.118 0.445 1.00 5.03 87 GLN A C 1
ATOM 615 O O . GLN A 1 87 ? 1.997 11.590 -0.589 1.00 5.80 87 GLN A O 1
ATOM 621 N N . SER A 1 88 ? 2.351 12.796 1.271 1.00 4.90 88 SER A N 1
ATOM 622 C CA . SER A 1 88 ? 3.811 12.837 1.083 1.00 4.93 88 SER A CA 1
ATOM 623 C C . SER A 1 88 ? 4.362 11.512 1.632 1.00 4.29 88 SER A C 1
ATOM 624 O O . SER A 1 88 ? 4.101 11.159 2.809 1.00 5.11 88 SER A O 1
ATOM 627 N N . ILE A 1 89 ? 5.136 10.821 0.818 1.00 4.78 89 ILE A N 1
ATOM 628 C CA . ILE A 1 89 ? 5.777 9.535 1.155 1.00 5.40 89 ILE A CA 1
ATOM 629 C C . ILE A 1 89 ? 7.238 9.578 0.822 1.00 5.59 89 ILE A C 1
ATOM 630 O O . ILE A 1 89 ? 7.686 10.244 -0.160 1.00 6.30 89 ILE A O 1
ATOM 635 N N . GLY A 1 90 ? 8.033 8.804 1.511 1.00 5.11 90 GLY A N 1
ATOM 636 C CA . GLY A 1 90 ? 9.415 8.520 1.133 1.00 5.05 90 GLY A CA 1
ATOM 637 C C . GLY A 1 90 ? 9.519 7.279 0.281 1.00 4.97 90 GLY A C 1
ATOM 638 O O . GLY A 1 90 ? 8.734 6.345 0.365 1.00 5.31 90 GLY A O 1
ATOM 639 N N . VAL A 1 91 ? 10.546 7.308 -0.588 1.00 6.03 91 VAL A N 1
ATOM 640 C CA . VAL A 1 91 ? 10.871 6.170 -1.451 1.00 6.52 91 VAL A CA 1
ATOM 641 C C . VAL A 1 91 ? 12.368 5.880 -1.251 1.00 6.85 91 VAL A C 1
ATOM 642 O O . VAL A 1 91 ? 13.199 6.706 -1.612 1.00 6.67 91 VAL A O 1
ATOM 646 N N . ALA A 1 92 ? 12.630 4.747 -0.658 1.00 7.20 92 ALA A N 1
ATOM 647 C CA . ALA A 1 92 ? 14.031 4.477 -0.206 1.00 7.52 92 ALA A CA 1
ATOM 648 C C . ALA A 1 92 ? 14.916 4.053 -1.374 1.00 9.32 92 ALA A C 1
ATOM 649 O O . ALA A 1 92 ? 14.514 3.162 -2.183 1.00 11.48 92 ALA A O 1
ATOM 651 N N . SER A 1 93 ? 16.086 4.643 -1.411 1.00 8.56 93 SER A N 1
ATOM 652 C CA . SER A 1 93 ? 17.246 4.087 -2.258 1.00 10.13 93 SER A CA 1
ATOM 653 C C . SER A 1 93 ? 18.216 3.359 -1.377 1.00 11.82 93 SER A C 1
ATOM 654 O O . SER A 1 93 ? 19.039 2.623 -1.912 1.00 12.78 93 SER A O 1
ATOM 657 N N . ARG A 1 94 ? 18.183 3.601 -0.074 1.00 10.22 94 ARG A N 1
ATOM 658 C CA . ARG A 1 94 ? 19.013 2.848 0.909 1.00 11.38 94 ARG A CA 1
ATOM 659 C C . ARG A 1 94 ? 18.064 2.414 2.038 1.00 10.02 94 ARG A C 1
ATOM 660 O O . ARG A 1 94 ? 17.312 3.243 2.492 1.00 8.71 94 ARG A O 1
ATOM 668 N N . ASP A 1 95 ? 18.230 1.197 2.552 1.00 8.86 95 ASP A N 1
ATOM 669 C CA . ASP A 1 95 ? 17.480 0.834 3.804 1.00 9.09 95 ASP A CA 1
ATOM 670 C C . ASP A 1 95 ? 18.187 -0.332 4.481 1.00 10.13 95 ASP A C 1
ATOM 671 O O . ASP A 1 95 ? 18.808 -1.206 3.810 1.00 11.09 95 ASP A O 1
ATOM 676 N N . SER A 1 96 ? 18.106 -0.355 5.779 1.00 9.96 96 SER A N 1
ATOM 677 C CA . SER A 1 96 ? 18.644 -1.456 6.643 1.00 11.11 96 SER A CA 1
ATOM 678 C C . SER A 1 96 ? 17.645 -1.678 7.779 1.00 10.25 96 SER A C 1
ATOM 679 O O . SER A 1 96 ? 17.216 -0.727 8.400 1.00 9.49 96 SER A O 1
ATOM 682 N N . GLY A 1 97 ? 17.437 -2.947 8.102 1.00 11.26 97 GLY A N 1
ATOM 683 C CA . GLY A 1 97 ? 16.588 -3.299 9.267 1.00 10.28 97 GLY A CA 1
ATOM 684 C C . GLY A 1 97 ? 15.138 -3.667 8.917 1.00 10.70 97 GLY A C 1
ATOM 685 O O . GLY A 1 97 ? 14.296 -3.878 9.804 1.00 11.18 97 GLY A O 1
ATOM 686 N N . PHE A 1 98 ? 14.813 -3.758 7.635 1.00 10.17 98 PHE A N 1
ATOM 687 C CA . PHE A 1 98 ? 13.414 -3.890 7.144 1.00 9.83 98 PHE A CA 1
ATOM 688 C C . PHE A 1 98 ? 13.094 -5.204 6.493 1.00 10.91 98 PHE A C 1
ATOM 689 O O . PHE A 1 98 ? 12.166 -5.283 5.717 1.00 10.74 98 PHE A O 1
ATOM 697 N N . ASP A 1 99 ? 13.828 -6.256 6.855 1.00 10.97 99 ASP A N 1
ATOM 698 C CA . ASP A 1 99 ? 13.406 -7.588 6.363 1.00 11.87 99 ASP A CA 1
ATOM 699 C C . ASP A 1 99 ? 11.935 -7.843 6.697 1.00 11.09 99 ASP A C 1
ATOM 700 O O . ASP A 1 99 ? 11.424 -7.516 7.815 1.00 12.42 99 ASP A O 1
ATOM 705 N N . GLY A 1 100 ? 11.236 -8.391 5.674 1.00 10.41 100 GLY A N 1
ATOM 706 C CA . GLY A 1 100 ? 9.838 -8.787 5.875 1.00 11.56 100 GLY A CA 1
ATOM 707 C C . GLY A 1 100 ? 8.787 -7.706 5.557 1.00 9.14 100 GLY A C 1
ATOM 708 O O . GLY A 1 100 ? 7.621 -8.008 5.692 1.00 10.57 100 GLY A O 1
ATOM 709 N N . VAL A 1 101 ? 9.248 -6.461 5.205 1.00 8.65 101 VAL A N 1
ATOM 710 C CA . VAL A 1 101 ? 8.302 -5.368 4.921 1.00 7.48 101 VAL A CA 1
ATOM 711 C C . VAL A 1 101 ? 8.803 -4.541 3.735 1.00 7.00 101 VAL A C 1
ATOM 712 O O . VAL A 1 101 ? 9.940 -4.548 3.333 1.00 8.27 101 VAL A O 1
ATOM 716 N N . ASP A 1 102 ? 7.829 -3.771 3.172 1.00 6.20 102 ASP A N 1
ATOM 717 C CA . ASP A 1 102 ? 8.122 -2.787 2.127 1.00 5.87 102 ASP A CA 1
ATOM 718 C C . ASP A 1 102 ? 8.594 -1.442 2.620 1.00 5.62 102 ASP A C 1
ATOM 719 O O . ASP A 1 102 ? 9.102 -0.647 1.885 1.00 5.65 102 ASP A O 1
ATOM 724 N N . GLY A 1 103 ? 8.338 -1.150 3.927 1.00 5.28 103 GLY A N 1
ATOM 725 C CA . GLY A 1 103 ? 8.585 0.162 4.465 1.00 4.98 103 GLY A CA 1
ATOM 726 C C . GLY A 1 103 ? 7.713 0.319 5.724 1.00 4.06 103 GLY A C 1
ATOM 727 O O . GLY A 1 103 ? 7.347 -0.666 6.352 1.00 4.97 103 GLY A O 1
ATOM 728 N N . ILE A 1 104 ? 7.422 1.598 6.051 1.00 4.36 104 ILE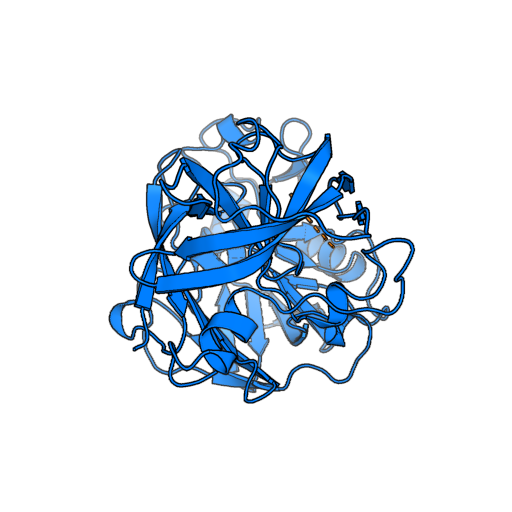 A N 1
ATOM 729 C CA . ILE A 1 104 ? 6.727 1.950 7.305 1.00 4.24 104 ILE A CA 1
ATOM 730 C C . ILE A 1 104 ? 5.482 2.771 6.991 1.00 4.24 104 ILE A C 1
ATOM 731 O O . ILE A 1 104 ? 5.523 3.678 6.131 1.00 4.88 104 ILE A O 1
ATOM 736 N N . LEU A 1 105 ? 4.430 2.490 7.739 1.00 4.12 105 LEU A N 1
ATOM 737 C CA . LEU A 1 105 ? 3.263 3.383 7.848 1.00 4.26 105 LEU A CA 1
ATOM 738 C C . LEU A 1 105 ? 3.494 4.259 9.101 1.00 4.22 105 LEU A C 1
ATOM 739 O O . LEU A 1 105 ? 3.451 3.734 10.218 1.00 4.33 105 LEU A O 1
ATOM 744 N N . GLY A 1 106 ? 3.816 5.537 8.884 1.00 4.43 106 GLY A N 1
ATOM 745 C CA . GLY A 1 106 ? 4.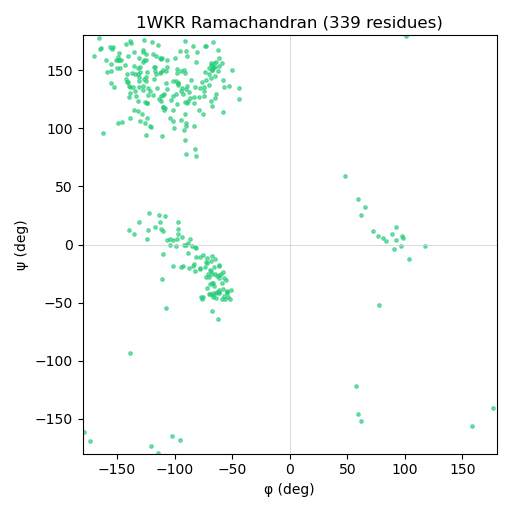277 6.407 9.973 1.00 4.57 106 GLY A CA 1
ATOM 746 C C . GLY A 1 106 ? 3.112 7.102 10.628 1.00 4.01 106 GLY A C 1
ATOM 747 O O . GLY A 1 106 ? 2.517 8.046 10.083 1.00 5.13 106 GLY A O 1
ATOM 748 N N . VAL A 1 107 ? 2.726 6.584 11.794 1.00 4.16 107 VAL A N 1
ATOM 749 C CA . VAL A 1 107 ? 1.540 7.080 12.554 1.00 3.75 107 VAL A CA 1
ATOM 750 C C . VAL A 1 107 ? 1.933 7.649 13.919 1.00 3.25 107 VAL A C 1
ATOM 751 O O . VAL A 1 107 ? 1.067 7.940 14.746 1.00 3.97 107 VAL A O 1
ATOM 755 N N . GLY A 1 108 ? 3.223 7.917 14.097 1.00 3.65 108 GLY A N 1
ATOM 756 C CA . GLY A 1 108 ? 3.724 8.766 15.178 1.00 4.24 108 GLY A CA 1
ATOM 757 C C . GLY A 1 108 ? 3.249 10.193 14.968 1.00 3.62 108 GLY A C 1
ATOM 758 O O . GLY A 1 108 ? 2.633 10.555 13.942 1.00 4.51 108 GLY A O 1
ATOM 759 N N . PRO A 1 109 ? 3.525 11.062 15.928 1.00 3.59 109 PRO A N 1
ATOM 760 C CA . PRO A 1 109 ? 3.126 12.494 15.816 1.00 4.62 109 PRO A CA 1
ATOM 761 C C . PRO A 1 109 ? 3.966 13.168 14.747 1.00 4.39 109 PRO A C 1
ATOM 762 O O . PRO A 1 109 ? 5.140 12.903 14.558 1.00 4.40 109 PRO A O 1
ATOM 766 N N . VAL A 1 110 ? 3.319 14.140 14.057 1.00 4.62 110 VAL A N 1
ATOM 767 C CA . VAL A 1 110 ? 4.003 14.793 12.912 1.00 5.76 110 VAL A CA 1
ATOM 768 C C . VAL A 1 110 ? 5.278 15.464 13.318 1.00 4.52 110 VAL A C 1
ATOM 769 O O . VAL A 1 110 ? 6.178 15.601 12.428 1.00 5.84 110 VAL A O 1
ATOM 773 N N . ASP A 1 111 ? 5.472 15.889 14.557 1.00 5.44 111 ASP A N 1
ATOM 774 C CA . ASP A 1 111 ? 6.715 16.576 14.924 1.00 5.79 111 ASP A CA 1
ATOM 775 C C . ASP A 1 111 ? 7.939 15.769 14.674 1.00 6.28 111 ASP A C 1
ATOM 776 O O . ASP A 1 111 ? 9.069 16.343 14.478 1.00 7.51 111 ASP A O 1
ATOM 781 N N . LEU A 1 112 ? 7.894 14.437 14.608 1.00 5.54 112 LEU A N 1
ATOM 782 C CA . LEU A 1 112 ? 9.060 13.596 14.358 1.00 5.92 112 LEU A CA 1
ATOM 783 C C . LEU A 1 112 ? 9.585 13.776 12.944 1.00 5.73 112 LEU A C 1
ATOM 784 O O . LEU A 1 112 ? 10.696 13.415 12.637 1.00 6.08 112 LEU A O 1
ATOM 789 N N . THR A 1 113 ? 8.703 14.239 12.025 1.00 5.53 113 THR A N 1
ATOM 790 C CA . THR A 1 113 ? 9.134 14.441 10.600 1.00 5.97 113 THR A CA 1
ATOM 791 C C . THR A 1 113 ? 10.025 15.642 10.404 1.00 5.21 113 THR A C 1
ATOM 792 O O . THR A 1 113 ? 10.652 15.731 9.352 1.00 5.76 113 THR A O 1
ATOM 796 N N . VAL A 1 114 ? 10.026 16.579 11.344 1.00 6.14 114 VAL A N 1
ATOM 797 C CA . VAL A 1 114 ? 10.834 17.836 11.172 1.00 6.48 114 VAL A CA 1
ATOM 798 C C . VAL A 1 114 ? 12.295 17.432 11.247 1.00 6.34 114 VAL A C 1
ATOM 799 O O . VAL A 1 114 ? 12.737 16.829 12.253 1.00 8.17 114 VAL A O 1
ATOM 803 N N . GLY A 1 115 ? 13.050 17.742 10.241 1.00 6.68 115 GLY A N 1
ATOM 804 C CA . GLY A 1 115 ? 14.473 17.328 10.149 1.00 6.46 115 GLY A CA 1
ATOM 805 C C . GLY A 1 115 ? 14.707 16.209 9.232 1.00 6.96 115 GLY A C 1
ATOM 806 O O . GLY A 1 115 ? 15.860 15.886 8.894 1.00 8.40 115 GLY A O 1
ATOM 807 N N . THR A 1 116 ? 13.664 15.496 8.766 1.00 6.45 116 THR A N 1
ATOM 808 C CA . THR A 1 116 ? 13.851 14.362 7.887 1.00 6.87 116 THR A CA 1
ATOM 809 C C . THR A 1 116 ? 14.039 14.746 6.399 1.00 6.03 116 THR A C 1
ATOM 810 O O . THR A 1 116 ? 14.531 13.906 5.662 1.00 6.30 116 THR A O 1
ATOM 814 N N . LEU A 1 117 ? 13.565 15.920 6.035 1.00 6.39 117 LEU A N 1
ATOM 815 C CA . LEU A 1 117 ? 13.691 16.360 4.620 1.00 6.77 117 LEU A CA 1
ATOM 816 C C . LEU A 1 117 ? 14.999 17.238 4.500 1.00 6.96 117 LEU A C 1
ATOM 817 O O . LEU A 1 117 ? 15.355 17.960 5.357 1.00 8.96 117 LEU A O 1
ATOM 822 N N . SER A 1 118 ? 15.531 17.116 3.272 1.00 8.71 118 SER A N 1
ATOM 823 C CA . SER A 1 118 ? 16.696 17.981 2.915 1.00 10.27 118 SER A CA 1
ATOM 824 C C . SER A 1 118 ? 16.443 18.442 1.467 1.00 9.02 118 SER A C 1
ATOM 825 O O . SER A 1 118 ? 16.178 17.601 0.622 1.00 9.68 118 SER A O 1
ATOM 828 N N . PRO A 1 119 ? 16.552 19.745 1.186 1.00 10.21 119 PRO A N 1
ATOM 829 C CA . PRO A 1 119 ? 17.143 20.790 2.064 1.00 10.52 119 PRO A CA 1
ATOM 830 C C . PRO A 1 119 ? 16.203 21.420 3.004 1.00 11.90 119 PRO A C 1
ATOM 831 O O . PRO A 1 119 ? 16.588 22.245 3.874 1.00 12.26 119 PRO A O 1
ATOM 835 N N . HIS A 1 120 ? 14.871 21.027 3.068 1.00 10.65 120 HIS A N 1
ATOM 836 C CA . HIS A 1 120 ? 13.913 21.745 3.902 1.00 10.87 120 HIS A CA 1
ATOM 837 C C . HIS A 1 120 ? 13.890 21.112 5.307 1.00 11.08 120 HIS A C 1
ATOM 838 O O . HIS A 1 120 ? 12.897 20.427 5.685 1.00 10.03 120 HIS A O 1
ATOM 845 N N . THR A 1 121 ? 14.888 21.420 6.104 1.00 10.89 121 THR A N 1
ATOM 846 C CA . THR A 1 121 ? 15.131 20.695 7.376 1.00 11.58 121 THR A CA 1
ATOM 847 C C . THR A 1 121 ? 14.181 21.183 8.408 1.00 12.28 121 THR A C 1
ATOM 848 O O . THR A 1 121 ? 14.138 20.432 9.462 1.00 15.10 121 THR A O 1
ATOM 852 N N . SER A 1 122 ? 13.447 22.197 8.282 1.00 10.79 122 SER A N 1
ATOM 853 C CA . SER A 1 122 ? 12.478 22.568 9.257 1.00 11.65 122 SER A CA 1
ATOM 854 C C . SER A 1 122 ? 11.045 22.264 8.904 1.00 10.52 122 SER A C 1
ATOM 855 O O . SER A 1 122 ? 10.125 22.538 9.652 1.00 12.99 122 SER A O 1
ATOM 858 N N . THR A 1 123 ? 10.857 21.596 7.774 1.00 9.54 123 THR A N 1
ATOM 859 C CA . THR A 1 123 ? 9.509 21.392 7.231 1.00 9.39 123 THR A CA 1
ATOM 860 C C . THR A 1 123 ? 8.935 20.003 7.741 1.00 8.18 123 THR A C 1
ATOM 861 O O . THR A 1 123 ? 9.584 18.992 7.664 1.00 8.04 123 THR A O 1
ATOM 865 N N . SER A 1 124 ? 7.701 20.090 8.158 1.00 7.84 124 SER A N 1
ATOM 866 C CA . SER A 1 124 ? 6.990 18.869 8.630 1.00 8.48 124 SER A CA 1
ATOM 867 C C . SER A 1 124 ? 6.292 18.184 7.477 1.00 6.73 124 SER A C 1
ATOM 868 O O . SER A 1 124 ? 6.047 18.764 6.384 1.00 8.16 124 SER A O 1
ATOM 871 N N . ILE A 1 125 ? 5.938 16.907 7.674 1.00 6.54 125 ILE A N 1
ATOM 872 C CA . ILE A 1 125 ? 5.308 16.040 6.662 1.00 5.61 125 ILE A CA 1
ATOM 873 C C . ILE A 1 125 ? 4.025 15.514 7.281 1.00 5.63 125 ILE A C 1
ATOM 874 O O . ILE A 1 125 ? 4.051 14.477 8.008 1.00 5.88 125 ILE A O 1
ATOM 879 N N . PRO A 1 126 ? 2.862 16.137 7.074 1.00 4.94 126 PRO A N 1
ATOM 880 C CA . PRO A 1 126 ? 1.578 15.664 7.610 1.00 5.26 126 PRO A CA 1
ATOM 881 C C . PRO A 1 126 ? 1.436 14.151 7.426 1.00 5.12 126 PRO A C 1
ATOM 882 O O . PRO A 1 126 ? 1.668 13.596 6.347 1.00 5.32 126 PRO A O 1
ATOM 886 N N . THR A 1 127 ? 0.990 13.469 8.493 1.00 4.83 127 THR A N 1
ATOM 887 C CA . THR A 1 127 ? 0.920 12.015 8.449 1.00 4.56 127 THR A CA 1
ATOM 888 C C . THR A 1 127 ? -0.339 11.550 7.812 1.00 3.74 127 THR A C 1
ATOM 889 O O . THR A 1 127 ? -1.273 12.354 7.541 1.00 5.07 127 THR A O 1
ATOM 893 N N . VAL A 1 128 ? -0.424 10.262 7.550 1.00 4.15 128 VAL A N 1
ATOM 894 C CA . VAL A 1 128 ? -1.664 9.714 6.995 1.00 4.38 128 VAL A CA 1
ATOM 895 C C . VAL A 1 128 ? -2.836 10.061 7.846 1.00 4.34 128 VAL A C 1
ATOM 896 O O . VAL A 1 128 ? -3.919 10.436 7.319 1.00 4.65 128 VAL A O 1
ATOM 900 N N . THR A 1 129 ? -2.720 10.002 9.191 1.00 4.10 129 THR A N 1
ATOM 901 C CA . THR A 1 129 ? -3.846 10.299 10.065 1.00 4.17 129 THR A CA 1
ATOM 902 C C . THR A 1 129 ? -4.227 11.788 9.958 1.00 4.04 129 THR A C 1
ATOM 903 O O . THR A 1 129 ? -5.402 12.132 9.847 1.00 4.75 129 THR A O 1
ATOM 907 N N . ASP A 1 130 ? -3.216 12.677 9.987 1.00 4.56 130 ASP A N 1
ATOM 908 C CA . ASP A 1 130 ? -3.457 14.100 9.834 1.00 4.45 130 ASP A CA 1
ATOM 909 C C . ASP A 1 130 ? -4.181 14.418 8.524 1.00 4.77 130 ASP A C 1
ATOM 910 O O . ASP A 1 130 ? -5.106 15.223 8.532 1.00 5.68 130 ASP A O 1
ATOM 915 N N . ASN A 1 131 ? -3.759 13.810 7.418 1.00 4.25 131 ASN A N 1
ATOM 916 C CA . ASN A 1 131 ? -4.388 14.075 6.136 1.00 4.96 131 ASN A CA 1
ATOM 917 C C . ASN A 1 131 ? -5.783 13.535 6.039 1.00 4.55 131 ASN A C 1
ATOM 918 O O . ASN A 1 131 ? -6.697 14.195 5.478 1.00 5.05 131 ASN A O 1
ATOM 923 N N . LEU A 1 132 ? -6.044 12.324 6.524 1.00 4.27 132 LEU A N 1
ATOM 924 C CA . LEU A 1 132 ? -7.391 11.775 6.569 1.00 4.79 132 LEU A CA 1
ATOM 925 C C . LEU A 1 132 ? -8.309 12.756 7.315 1.00 4.92 132 LEU A C 1
ATOM 926 O O . LEU A 1 132 ? -9.483 12.906 6.914 1.00 5.91 132 LEU A O 1
ATOM 931 N N . PHE A 1 133 ? -7.836 13.365 8.392 1.00 4.51 133 PHE A N 1
ATOM 932 C CA . PHE A 1 133 ? -8.668 14.303 9.117 1.00 4.96 133 PHE A CA 1
ATOM 933 C C . PHE A 1 133 ? -8.784 15.624 8.410 1.00 5.78 133 PHE A C 1
ATOM 934 O O . PHE A 1 133 ? -9.922 16.148 8.251 1.00 6.05 133 PHE A O 1
ATOM 942 N N . SER A 1 134 ? -7.706 16.235 7.924 1.00 5.90 134 SER A N 1
ATOM 943 C CA . SER A 1 134 ? -7.822 17.602 7.344 1.00 6.85 134 SER A CA 1
ATOM 944 C C . SER A 1 134 ? -8.572 17.527 6.024 1.00 7.62 134 SER A C 1
ATOM 945 O O . SER A 1 134 ? -9.194 18.580 5.664 1.00 8.70 134 SER A O 1
ATOM 948 N N . GLN A 1 135 ? -8.585 16.447 5.317 1.00 6.87 135 GLN A N 1
ATOM 949 C CA . GLN A 1 135 ? -9.344 16.356 4.081 1.00 7.93 135 GLN A CA 1
ATOM 950 C C . GLN A 1 135 ? -10.804 16.045 4.350 1.00 8.78 135 GLN A C 1
ATOM 951 O O . GLN A 1 135 ? -11.601 16.006 3.372 1.00 9.97 135 GLN A O 1
ATOM 957 N N . GLY A 1 136 ? -11.200 15.860 5.577 1.00 7.89 136 GLY A N 1
ATOM 958 C CA . GLY A 1 136 ? -12.629 15.718 5.911 1.00 9.16 136 GLY A CA 1
ATOM 959 C C . GLY A 1 136 ? -13.069 14.334 5.927 1.00 9.09 136 GLY A C 1
ATOM 960 O O . GLY A 1 136 ? -14.286 14.053 6.060 1.00 11.15 136 GLY A O 1
ATOM 961 N N . THR A 1 137 ? -12.227 13.292 5.741 1.00 8.29 137 THR A N 1
ATOM 962 C CA . THR A 1 137 ? -12.650 11.901 5.617 1.00 8.95 137 THR A CA 1
ATOM 963 C C . THR A 1 137 ? -13.000 11.303 7.014 1.00 8.96 137 THR A C 1
ATOM 964 O O . THR A 1 137 ? -14.150 10.702 7.174 1.00 12.20 137 THR A O 1
ATOM 968 N N . ILE A 1 138 ? -12.216 11.498 8.021 1.00 7.34 138 ILE A N 1
ATOM 969 C CA . ILE A 1 138 ? -12.493 10.884 9.347 1.00 7.02 138 ILE A CA 1
ATOM 970 C C . ILE A 1 138 ? -12.964 11.950 10.298 1.00 6.23 138 ILE A C 1
ATOM 971 O O . ILE A 1 138 ? -12.561 13.136 10.155 1.00 7.46 138 ILE A O 1
ATOM 976 N N . PRO A 1 139 ? -13.793 11.654 11.246 1.00 5.93 139 PRO A N 1
ATOM 977 C CA . PRO A 1 139 ? -14.504 12.711 11.978 1.00 6.64 139 PRO A CA 1
ATOM 978 C C . PRO A 1 139 ? -13.679 13.339 13.123 1.00 6.19 139 PRO A C 1
ATOM 979 O O . PRO A 1 139 ? -13.972 14.467 13.542 1.00 6.23 139 PRO A O 1
ATOM 983 N N . THR A 1 140 ? -12.606 12.675 13.567 1.00 6.47 140 THR A N 1
ATOM 984 C CA . THR A 1 140 ? -11.678 13.285 14.591 1.00 6.22 140 THR A CA 1
ATOM 985 C C . THR A 1 140 ? -10.309 12.705 14.292 1.00 5.11 140 THR A C 1
ATOM 986 O O . THR A 1 140 ? -10.173 11.712 13.566 1.00 5.41 140 THR A O 1
ATOM 990 N N . ASN A 1 141 ? -9.285 13.413 14.759 1.00 4.54 141 ASN A N 1
ATOM 991 C CA . ASN A 1 141 ? -7.916 13.076 14.367 1.00 4.48 141 ASN A CA 1
ATOM 992 C C . ASN A 1 141 ? -7.349 12.111 15.355 1.00 3.93 141 ASN A C 1
ATOM 993 O O . ASN A 1 141 ? -6.795 12.444 16.413 1.00 4.33 141 ASN A O 1
ATOM 998 N N . LEU A 1 142 ? -7.565 10.803 15.059 1.00 4.74 142 LEU A N 1
ATOM 999 C CA . LEU A 1 142 ? -7.322 9.709 15.990 1.00 4.78 142 LEU A CA 1
ATOM 1000 C C . LEU A 1 142 ? -7.072 8.449 15.219 1.00 4.65 142 LEU A C 1
ATOM 1001 O O . LEU A 1 142 ? -7.665 8.203 14.183 1.00 4.47 142 LEU A O 1
ATOM 1006 N N . LEU A 1 143 ? -6.240 7.574 15.829 1.00 3.96 143 LEU A N 1
ATOM 1007 C CA . LEU A 1 143 ? -5.997 6.216 15.362 1.00 3.90 143 LEU A CA 1
ATOM 1008 C C . LEU A 1 143 ? -6.150 5.303 16.549 1.00 4.01 143 LEU A C 1
ATOM 1009 O O . LEU A 1 143 ? -5.584 5.568 17.589 1.00 4.55 143 LEU A O 1
ATOM 1014 N N . ALA A 1 144 ? -6.844 4.175 16.409 1.00 3.55 144 ALA A N 1
ATOM 1015 C CA . ALA A 1 144 ? -6.968 3.167 17.471 1.00 3.71 144 ALA A CA 1
ATOM 1016 C C . ALA A 1 144 ? -6.475 1.861 16.944 1.00 3.59 144 ALA A C 1
ATOM 1017 O O . ALA A 1 144 ? -6.800 1.437 15.794 1.00 5.02 144 ALA A O 1
ATOM 1019 N N . VAL A 1 145 ? -5.659 1.132 17.720 1.00 3.85 145 VAL A N 1
ATOM 1020 C CA . VAL A 1 145 ? -4.943 -0.055 17.262 1.00 4.17 145 VAL A CA 1
ATOM 1021 C C . VAL A 1 145 ? -5.306 -1.234 18.129 1.00 3.23 145 VAL A C 1
ATOM 1022 O O . VAL A 1 145 ? -5.160 -1.210 19.363 1.00 4.27 145 VAL A O 1
ATOM 1026 N N . SER A 1 146 ? -5.707 -2.325 17.452 1.00 3.64 146 SER A N 1
ATOM 1027 C CA . SER A 1 146 ? -5.917 -3.635 18.049 1.00 4.22 146 SER A CA 1
ATOM 1028 C C . SER A 1 146 ? -4.846 -4.597 17.612 1.00 4.00 146 SER A C 1
ATOM 1029 O O . SER A 1 146 ? -4.745 -4.914 16.390 1.00 4.14 146 SER A O 1
ATOM 1032 N N . PHE A 1 147 ? -4.034 -5.073 18.549 1.00 3.69 147 PHE A N 1
ATOM 1033 C CA . PHE A 1 147 ? -3.148 -6.233 18.371 1.00 4.76 147 PHE A CA 1
ATOM 1034 C C . PHE A 1 147 ? -3.653 -7.355 19.245 1.00 4.47 147 PHE A C 1
ATOM 1035 O O . PHE A 1 147 ? -4.416 -7.141 20.188 1.00 4.76 147 PHE A O 1
ATOM 1043 N N . GLU A 1 148 ? -3.255 -8.592 18.925 1.00 4.56 148 GLU A N 1
ATOM 1044 C CA . GLU A 1 148 ? -3.651 -9.761 19.691 1.00 4.50 148 GLU A CA 1
ATOM 1045 C C . GLU A 1 148 ? -2.503 -10.733 19.758 1.00 4.39 148 GLU A C 1
ATOM 1046 O O . GLU A 1 148 ? -1.652 -10.757 18.845 1.00 5.08 148 GLU A O 1
ATOM 1052 N N . PRO A 1 149 ? -2.447 -11.586 20.790 1.00 3.85 149 PRO A N 1
ATOM 1053 C CA . PRO A 1 149 ? -1.388 -12.622 20.811 1.00 4.65 149 PRO A CA 1
ATOM 1054 C C . PRO A 1 149 ? -1.530 -13.554 19.613 1.00 5.16 149 PRO A C 1
ATOM 1055 O O . PRO A 1 149 ? -2.585 -13.665 19.003 1.00 6.21 149 PRO A O 1
ATOM 1059 N N . THR A 1 150 ? -0.429 -14.224 19.324 1.00 6.34 150 THR A N 1
ATOM 1060 C CA . THR A 1 150 ? -0.409 -15.108 18.157 1.00 7.56 150 THR A CA 1
ATOM 1061 C C . THR A 1 150 ? 0.263 -16.473 18.501 1.00 8.11 150 THR A C 1
ATOM 1062 O O . THR A 1 150 ? 1.103 -16.538 19.396 1.00 7.81 150 THR A O 1
ATOM 1066 N N . THR A 1 151 ? -0.161 -17.476 17.737 1.00 9.77 151 THR A N 1
ATOM 1067 C CA . THR A 1 151 ? 0.515 -18.830 17.759 1.00 11.59 151 THR A CA 1
ATOM 1068 C C . THR A 1 151 ? 0.750 -19.183 16.318 1.00 12.90 151 THR A C 1
ATOM 1069 O O . THR A 1 151 ? 1.017 -20.434 16.084 1.00 13.71 151 THR A O 1
ATOM 1073 N N . SER A 1 152 ? 0.750 -18.298 15.394 1.00 12.32 152 SER A N 1
ATOM 1074 C CA . SER A 1 152 ? 1.149 -18.629 13.948 1.00 13.10 152 SER A CA 1
ATOM 1075 C C . SER A 1 152 ? 2.136 -17.710 13.564 1.00 12.44 152 SER A C 1
ATOM 1076 O O . SER A 1 152 ? 2.472 -16.621 14.048 1.00 13.87 152 SER A O 1
ATOM 1079 N N . GLU A 1 153 ? 2.839 -18.083 12.377 1.00 16.31 153 GLU A N 1
ATOM 1080 C CA . GLU A 1 153 ? 3.947 -17.137 11.952 1.00 16.51 153 GLU A CA 1
ATOM 1081 C C . GLU A 1 153 ? 3.398 -15.915 11.408 1.00 15.93 153 GLU A C 1
ATOM 1082 O O . GLU A 1 153 ? 4.098 -14.857 11.386 1.00 15.65 153 GLU A O 1
ATOM 1088 N N . SER A 1 154 ? 2.167 -15.864 10.797 1.00 14.19 154 SER A N 1
ATOM 1089 C CA . SER A 1 154 ? 1.660 -14.681 10.178 1.00 13.81 154 SER A CA 1
ATOM 1090 C C . SER A 1 154 ? 0.142 -14.767 10.353 1.00 14.63 154 SER A C 1
ATOM 1091 O O . SER A 1 154 ? -0.486 -15.864 9.963 1.00 20.85 154 SER A O 1
ATOM 1094 N N . SER A 1 155 ? -0.473 -14.025 11.245 1.00 10.91 155 SER A N 1
ATOM 1095 C CA . SER A 1 155 ? -1.867 -14.076 11.555 1.00 9.66 155 SER A CA 1
ATOM 1096 C C . SER A 1 155 ? -2.488 -12.728 11.384 1.00 7.39 155 SER A C 1
ATOM 1097 O O . SER A 1 155 ? -2.040 -11.737 12.021 1.00 6.99 155 SER A O 1
ATOM 1100 N N . THR A 1 156 ? -3.481 -12.612 10.539 1.00 7.25 156 THR A N 1
ATOM 1101 C CA . THR A 1 156 ? -4.170 -11.340 10.347 1.00 6.21 156 THR A CA 1
ATOM 1102 C C . THR A 1 156 ? -5.200 -11.215 11.459 1.00 6.53 156 THR A C 1
ATOM 1103 O O . THR A 1 156 ? -6.379 -11.485 11.296 1.00 9.68 156 THR A O 1
ATOM 1107 N N . ASN A 1 157 ? -4.730 -10.783 12.612 1.00 5.55 157 ASN A N 1
ATOM 1108 C CA . ASN A 1 157 ? -5.571 -10.7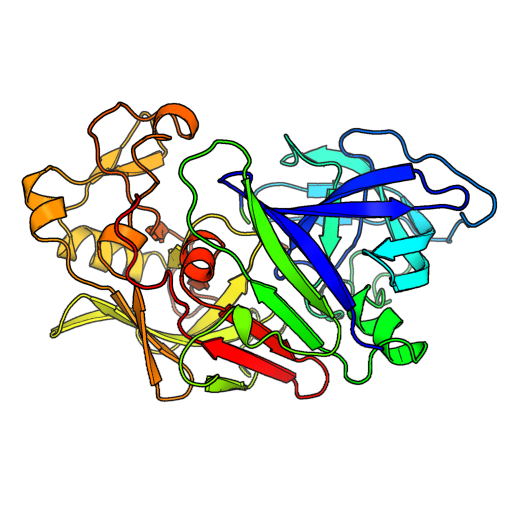68 13.831 1.00 5.68 157 ASN A CA 1
ATOM 1109 C C . ASN A 1 157 ? -5.650 -9.369 14.434 1.00 5.28 157 ASN A C 1
ATOM 1110 O O . ASN A 1 157 ? -6.207 -9.208 15.525 1.00 6.91 157 ASN A O 1
ATOM 1115 N N . GLY A 1 158 ? -5.212 -8.352 13.698 1.00 5.01 158 GLY A N 1
ATOM 1116 C CA . GLY A 1 158 ? -5.152 -6.958 14.207 1.00 5.80 158 GLY A CA 1
ATOM 1117 C C . GLY A 1 158 ? -6.001 -6.040 13.399 1.00 5.26 158 GLY A C 1
ATOM 1118 O O . GLY A 1 158 ? -6.567 -6.405 12.334 1.00 5.57 158 GLY A O 1
ATOM 1119 N N . GLU A 1 159 ? -6.092 -4.792 13.864 1.00 4.56 159 GLU A N 1
ATOM 1120 C CA . GLU A 1 159 ? -6.927 -3.777 13.178 1.00 4.98 159 GLU A CA 1
ATOM 1121 C C . GLU A 1 159 ? -6.414 -2.409 13.492 1.00 4.63 159 GLU A C 1
ATOM 1122 O O . GLU A 1 159 ? -6.058 -2.112 14.631 1.00 5.27 159 GLU A O 1
ATOM 1128 N N . LEU A 1 160 ? -6.394 -1.556 12.495 1.00 4.19 160 LEU A N 1
ATOM 1129 C CA . LEU A 1 160 ? -6.256 -0.075 12.663 1.00 4.41 160 LEU A CA 1
ATOM 1130 C C . LEU A 1 160 ? -7.579 0.548 12.390 1.00 5.03 160 LEU A C 1
ATOM 1131 O O . LEU A 1 160 ? -8.189 0.237 11.343 1.00 6.03 160 LEU A O 1
ATOM 1136 N N . THR A 1 161 ? -8.022 1.467 13.221 1.00 4.36 161 THR A N 1
ATOM 1137 C CA . THR A 1 161 ? -9.271 2.228 12.951 1.00 4.36 161 THR A CA 1
ATOM 1138 C C . THR A 1 161 ? -8.886 3.696 12.986 1.00 4.36 161 THR A C 1
ATOM 1139 O O . THR A 1 161 ? -8.359 4.221 13.984 1.00 4.80 161 THR A O 1
ATOM 1143 N N . PHE A 1 162 ? -9.142 4.375 11.889 1.00 4.67 162 PHE A N 1
ATOM 1144 C CA . PHE A 1 162 ? -8.876 5.818 11.767 1.00 4.27 162 PHE A CA 1
ATOM 1145 C C . PHE A 1 162 ? -10.187 6.584 12.021 1.00 4.44 162 PHE A C 1
ATOM 1146 O O . PHE A 1 162 ? -11.191 6.370 11.323 1.00 5.79 162 PHE A O 1
ATOM 1154 N N . GLY A 1 163 ? -10.157 7.433 13.018 1.00 4.81 163 GLY A N 1
ATOM 1155 C CA . GLY A 1 163 ? -11.276 8.351 13.268 1.00 5.80 163 GLY A CA 1
ATOM 1156 C C . GLY A 1 163 ? -12.271 7.866 14.314 1.00 6.54 163 GLY A C 1
ATOM 1157 O O . GLY A 1 163 ? -13.228 8.612 14.578 1.00 7.64 163 GLY A O 1
ATOM 1158 N N . ALA A 1 164 ? -12.070 6.680 14.884 1.00 5.67 164 ALA A N 1
ATOM 1159 C CA . ALA A 1 164 ? -13.006 6.120 15.881 1.00 6.15 164 ALA A CA 1
ATOM 1160 C C . ALA A 1 164 ? -12.307 4.976 16.585 1.00 5.34 164 ALA A C 1
ATOM 1161 O O . ALA A 1 164 ? -11.274 4.482 16.143 1.00 6.01 164 ALA A O 1
ATOM 1163 N N . THR A 1 165 ? -12.902 4.527 17.666 1.00 6.38 165 THR A N 1
ATOM 1164 C CA . THR A 1 165 ? -12.546 3.302 18.342 1.00 6.66 165 THR A CA 1
ATOM 1165 C C . THR A 1 165 ? -13.478 2.197 17.960 1.00 7.33 165 THR A C 1
ATOM 1166 O O . THR A 1 165 ? -14.621 2.477 17.403 1.00 9.88 165 THR A O 1
ATOM 1170 N N . ASP A 1 166 ? -13.146 0.965 18.129 1.00 7.49 166 ASP A N 1
ATOM 1171 C CA . ASP A 1 166 ? -13.902 -0.234 17.799 1.00 7.24 166 ASP A CA 1
ATOM 1172 C C . ASP A 1 166 ? -14.092 -1.029 19.077 1.00 7.35 166 ASP A C 1
ATOM 1173 O O . ASP A 1 166 ? -13.180 -1.654 19.569 1.00 6.43 166 ASP A O 1
ATOM 1178 N N . SER A 1 167 ? -15.314 -0.932 19.656 1.00 8.50 167 SER A N 1
ATOM 1179 C CA . SER A 1 167 ? -15.597 -1.543 20.957 1.00 8.77 167 SER A CA 1
ATOM 1180 C C . SER A 1 167 ? -15.586 -3.064 20.949 1.00 7.55 167 SER A C 1
ATOM 1181 O O . SER A 1 167 ? -15.522 -3.698 21.995 1.00 8.00 167 SER A O 1
ATOM 1184 N N . SER A 1 168 ? -15.529 -3.662 19.775 1.00 6.92 168 SER A N 1
ATOM 1185 C CA . SER A 1 168 ? -15.373 -5.093 19.681 1.00 7.91 168 SER A CA 1
ATOM 1186 C C . SER A 1 168 ? -13.938 -5.546 19.986 1.00 6.98 168 SER A C 1
ATOM 1187 O O . SER A 1 168 ? -13.684 -6.721 20.147 1.00 7.96 168 SER A O 1
ATOM 1190 N N . LYS A 1 169 ? -13.019 -4.573 20.103 1.00 6.05 169 LYS A N 1
ATOM 1191 C CA . LYS A 1 169 ? -11.592 -4.835 20.311 1.00 5.64 169 LYS A CA 1
ATOM 1192 C C . LYS A 1 169 ? -11.151 -4.522 21.723 1.00 4.62 169 LYS A C 1
ATOM 1193 O O . LYS A 1 169 ? -9.930 -4.607 21.987 1.00 5.09 169 LYS A O 1
ATOM 1199 N N . TYR A 1 170 ? -12.025 -4.135 22.635 1.00 4.64 170 TYR A N 1
ATOM 1200 C CA . TYR A 1 170 ? -11.591 -3.931 24.003 1.00 4.60 170 TYR A CA 1
ATOM 1201 C C . TYR A 1 170 ? -12.682 -4.286 24.982 1.00 4.44 170 TYR A C 1
ATOM 1202 O O . TYR A 1 170 ? -13.870 -4.303 24.605 1.00 5.99 170 TYR A O 1
ATOM 1211 N N . THR A 1 171 ? -12.311 -4.563 26.207 1.00 4.03 171 THR A N 1
ATOM 1212 C CA . THR A 1 171 ? -13.234 -4.823 27.316 1.00 4.42 171 THR A CA 1
ATOM 1213 C C . THR A 1 171 ? -13.115 -3.695 28.328 1.00 3.68 171 THR A C 1
ATOM 1214 O O . THR A 1 171 ? -12.136 -2.930 28.357 1.00 4.65 171 THR A O 1
ATOM 1218 N N . GLY A 1 172 ? -14.143 -3.567 29.170 1.00 4.39 172 GLY A N 1
ATOM 1219 C CA . GLY A 1 172 ? -14.241 -2.453 30.127 1.00 4.71 172 GLY A CA 1
ATOM 1220 C C . GLY A 1 172 ? -14.238 -1.121 29.360 1.00 4.29 172 GLY A C 1
ATOM 1221 O O . GLY A 1 172 ? -14.787 -1.003 28.275 1.00 4.56 172 GLY A O 1
ATOM 1222 N N . SER A 1 173 ? -13.624 -0.126 30.011 1.00 4.13 173 SER A N 1
ATOM 1223 C CA . SER A 1 173 ? -13.581 1.235 29.433 1.00 4.72 173 SER A CA 1
ATOM 1224 C C . SER A 1 173 ? -12.162 1.667 29.180 1.00 5.05 173 SER A C 1
ATOM 1225 O O . SER A 1 173 ? -11.183 1.064 29.660 1.00 4.63 173 SER A O 1
ATOM 1228 N N . ILE A 1 174 ? -12.011 2.703 28.378 1.00 4.27 174 ILE A N 1
ATOM 1229 C CA . ILE A 1 174 ? -10.670 3.251 27.985 1.00 4.58 174 ILE A CA 1
ATOM 1230 C C . ILE A 1 174 ? -10.234 4.262 29.023 1.00 4.76 174 ILE A C 1
ATOM 1231 O O . ILE A 1 174 ? -11.023 5.175 29.386 1.00 6.45 174 ILE A O 1
ATOM 1236 N N . THR A 1 175 ? -9.000 4.152 29.506 1.00 4.80 175 THR A N 1
ATOM 1237 C CA . THR A 1 175 ? -8.374 5.153 30.375 1.00 5.27 175 THR A CA 1
ATOM 1238 C C . THR A 1 175 ? -7.500 6.015 29.547 1.00 4.67 175 THR A C 1
ATOM 1239 O O . THR A 1 175 ? -6.648 5.484 28.809 1.00 4.46 175 THR A O 1
ATOM 1243 N N . TYR A 1 176 ? -7.614 7.352 29.636 1.00 4.44 176 TYR A N 1
ATOM 1244 C CA . TYR A 1 176 ? -6.771 8.283 28.902 1.00 4.08 176 TYR A CA 1
ATOM 1245 C C . TYR A 1 176 ? -5.769 8.946 29.822 1.00 4.23 176 TYR A C 1
ATOM 1246 O O . TYR A 1 176 ? -6.032 9.158 31.004 1.00 5.30 176 TYR A O 1
ATOM 1255 N N . THR A 1 177 ? -4.659 9.335 29.266 1.00 4.15 177 THR A N 1
ATOM 1256 C CA . THR A 1 177 ? -3.624 10.110 29.955 1.00 4.89 177 THR A CA 1
ATOM 1257 C C . THR A 1 177 ? -3.083 11.099 28.941 1.00 4.70 177 THR A C 1
ATOM 1258 O O . THR A 1 177 ? -2.985 10.824 27.755 1.00 4.56 177 THR A O 1
ATOM 1262 N N . PRO A 1 178 ? -2.766 12.342 29.389 1.00 4.82 178 PRO A N 1
ATOM 1263 C CA . PRO A 1 178 ? -2.230 13.320 28.441 1.00 4.67 178 PRO A CA 1
ATOM 1264 C C . PRO A 1 178 ? -0.875 12.933 27.922 1.00 4.94 178 PRO A C 1
ATOM 1265 O O . PRO A 1 178 ? -0.112 12.280 28.655 1.00 6.02 178 PRO A O 1
ATOM 1269 N N . ILE A 1 179 ? -0.511 13.363 26.710 1.00 4.40 179 ILE A N 1
ATOM 1270 C CA . ILE A 1 179 ? 0.850 13.197 26.307 1.00 4.94 179 ILE A CA 1
ATOM 1271 C C . ILE A 1 179 ? 1.752 13.874 27.316 1.00 4.68 179 ILE A C 1
ATOM 1272 O O . ILE A 1 179 ? 1.491 15.012 27.752 1.00 5.75 179 ILE A O 1
ATOM 1277 N N . THR A 1 180 ? 2.829 13.223 27.724 1.00 4.70 180 THR A N 1
ATOM 1278 C CA . THR A 1 180 ? 3.725 13.749 28.769 1.00 5.15 180 THR A CA 1
ATOM 1279 C C . THR A 1 180 ? 4.359 15.070 28.305 1.00 4.95 180 THR A C 1
ATOM 1280 O O . THR A 1 180 ? 4.612 15.311 27.134 1.00 5.94 180 THR A O 1
ATOM 1284 N N . SER A 1 181 ? 4.597 15.876 29.337 1.00 6.97 181 SER A N 1
ATOM 1285 C CA . SER A 1 181 ? 5.321 17.143 29.131 1.00 7.63 181 SER A CA 1
ATOM 1286 C C . SER A 1 181 ? 6.810 16.932 29.088 1.00 6.62 181 SER A C 1
ATOM 1287 O O . SER A 1 181 ? 7.563 17.875 28.730 1.00 7.92 181 SER A O 1
ATOM 1290 N N . THR A 1 182 ? 7.308 15.771 29.433 1.00 7.06 182 THR A N 1
ATOM 1291 C CA . THR A 1 182 ? 8.737 15.489 29.545 1.00 6.39 182 THR A CA 1
ATOM 1292 C C . THR A 1 182 ? 9.334 15.152 28.240 1.00 7.70 182 THR A C 1
ATOM 1293 O O . THR A 1 182 ? 8.780 14.251 27.508 1.00 7.08 182 THR A O 1
ATOM 1297 N N . SER A 1 183 ? 10.390 15.793 27.809 1.00 7.20 183 SER A N 1
ATOM 1298 C CA . SER A 1 183 ? 11.101 15.549 26.605 1.00 6.92 183 SER A CA 1
ATOM 1299 C C . SER A 1 183 ? 12.254 14.542 26.786 1.00 6.23 183 SER A C 1
ATOM 1300 O O . SER A 1 183 ? 12.861 14.562 27.910 1.00 8.00 183 SER A O 1
ATOM 1303 N N . PRO A 1 184 ? 12.628 13.718 25.861 1.00 5.55 184 PRO A N 1
ATOM 1304 C CA . PRO A 1 184 ? 12.070 13.685 24.475 1.00 6.21 184 PRO A CA 1
ATOM 1305 C C . PRO A 1 184 ? 10.858 12.773 24.297 1.00 5.80 184 PRO A C 1
ATOM 1306 O O . PRO A 1 184 ? 10.351 12.723 23.150 1.00 5.68 184 PRO A O 1
ATOM 1310 N N . ALA A 1 185 ? 10.369 12.074 25.331 1.00 5.08 185 ALA A N 1
ATOM 1311 C CA . ALA A 1 185 ? 9.162 11.241 25.141 1.00 4.67 185 ALA A CA 1
ATOM 1312 C C . ALA A 1 185 ? 8.007 12.021 24.594 1.00 4.76 185 ALA A C 1
ATOM 1313 O O . ALA A 1 185 ? 7.196 11.485 23.829 1.00 5.07 185 ALA A O 1
ATOM 1315 N N . SER A 1 186 ? 7.909 13.330 24.902 1.00 4.55 186 SER A N 1
ATOM 1316 C CA . SER A 1 186 ? 6.831 14.186 24.437 1.00 5.35 186 SER A CA 1
ATOM 1317 C C . SER A 1 186 ? 6.756 14.327 22.922 1.00 5.92 186 SER A C 1
ATOM 1318 O O . SER A 1 186 ? 5.669 14.747 22.432 1.00 6.56 186 SER A O 1
ATOM 1321 N N . ALA A 1 187 ? 7.801 14.020 22.197 1.00 4.75 187 ALA A N 1
ATOM 1322 C CA . ALA A 1 187 ? 7.775 14.123 20.720 1.00 5.55 187 ALA A CA 1
ATOM 1323 C C . ALA A 1 187 ? 7.056 12.949 20.114 1.00 5.65 187 ALA A C 1
ATOM 1324 O O . ALA A 1 187 ? 6.691 12.965 18.935 1.00 5.84 187 ALA A O 1
ATOM 1326 N N . TYR A 1 188 ? 6.941 11.814 20.850 1.00 4.79 188 TYR A N 1
ATOM 1327 C CA . TYR A 1 188 ? 6.321 10.557 20.397 1.00 4.59 188 TYR A CA 1
ATOM 1328 C C . TYR A 1 188 ? 4.970 10.463 21.000 1.00 4.54 188 TYR A C 1
ATOM 1329 O O . TYR A 1 188 ? 4.401 11.438 21.541 1.00 4.52 188 TYR A O 1
ATOM 1338 N N . TRP A 1 189 ? 4.366 9.253 20.966 1.00 3.94 189 TRP A N 1
ATOM 1339 C CA . TRP A 1 189 ? 3.155 8.989 21.768 1.00 3.54 189 TRP A CA 1
ATOM 1340 C C . TRP A 1 189 ? 3.645 8.680 23.167 1.00 3.72 189 TRP A C 1
ATOM 1341 O O . TRP A 1 189 ? 3.749 7.523 23.600 1.00 4.46 189 TRP A O 1
ATOM 1352 N N . GLY A 1 190 ? 4.036 9.765 23.863 1.00 3.53 190 GLY A N 1
ATOM 1353 C CA . GLY A 1 190 ? 4.743 9.664 25.176 1.00 4.19 190 GLY A CA 1
ATOM 1354 C C . GLY A 1 190 ? 3.797 9.825 26.299 1.00 4.02 190 GLY A C 1
ATOM 1355 O O . GLY A 1 190 ? 2.906 10.691 26.292 1.00 4.15 190 GLY A O 1
ATOM 1356 N N . ILE A 1 191 ? 3.972 8.980 27.311 1.00 3.30 191 ILE A N 1
ATOM 1357 C CA . ILE A 1 191 ? 3.143 9.003 28.499 1.00 3.97 191 ILE A CA 1
ATOM 1358 C C . ILE A 1 191 ? 4.036 8.883 29.742 1.00 3.61 191 ILE A C 1
ATOM 1359 O O . ILE A 1 191 ? 5.199 8.504 29.649 1.00 4.39 191 ILE A O 1
ATOM 1364 N N . ASN A 1 192 ? 3.454 9.183 30.896 1.00 4.07 192 ASN A N 1
ATOM 1365 C CA . ASN A 1 192 ? 4.042 8.855 32.161 1.00 4.23 192 ASN A CA 1
ATOM 1366 C C . ASN A 1 192 ? 3.470 7.571 32.716 1.00 4.29 192 ASN A C 1
ATOM 1367 O O . ASN A 1 192 ? 2.251 7.368 32.610 1.00 4.92 192 ASN A O 1
ATOM 1372 N N . GLN A 1 193 ? 4.314 6.706 33.296 1.00 4.03 193 GLN A N 1
ATOM 1373 C CA . GLN A 1 193 ? 3.786 5.507 33.949 1.00 4.12 193 GLN A CA 1
ATOM 1374 C C . GLN A 1 193 ? 4.768 5.070 35.022 1.00 3.75 193 GLN A C 1
ATOM 1375 O O . GLN A 1 193 ? 5.935 5.505 35.008 1.00 4.59 193 GLN A O 1
ATOM 1381 N N . SER A 1 194 ? 4.349 4.151 35.882 1.00 4.00 194 SER A N 1
ATOM 1382 C CA . SER A 1 194 ? 5.234 3.386 36.724 1.00 4.17 194 SER A CA 1
ATOM 1383 C C . SER A 1 194 ? 4.981 1.908 36.490 1.00 4.22 194 SER A C 1
ATOM 1384 O O . SER A 1 194 ? 3.943 1.525 35.954 1.00 4.66 194 SER A O 1
ATOM 1387 N N . ILE A 1 195 ? 5.930 1.080 36.927 1.00 3.74 195 ILE A N 1
ATOM 1388 C CA . ILE A 1 195 ? 5.857 -0.358 36.802 1.00 4.58 195 ILE A CA 1
ATOM 1389 C C . ILE A 1 195 ? 6.262 -1.004 38.116 1.00 4.25 195 ILE A C 1
ATOM 1390 O O . ILE A 1 195 ? 7.326 -0.653 38.685 1.00 5.21 195 ILE A O 1
ATOM 1395 N N . ARG A 1 196 ? 5.479 -1.946 38.573 1.00 5.03 196 ARG A N 1
ATOM 1396 C CA . ARG A 1 196 ? 5.846 -2.794 39.729 1.00 5.64 196 ARG A CA 1
ATOM 1397 C C . ARG A 1 196 ? 5.704 -4.225 39.355 1.00 5.22 196 ARG A C 1
ATOM 1398 O O . ARG A 1 196 ? 4.956 -4.621 38.432 1.00 5.53 196 ARG A O 1
ATOM 1406 N N . TYR A 1 197 ? 6.408 -5.096 40.059 1.00 4.23 197 TYR A N 1
ATOM 1407 C CA . TYR A 1 197 ? 6.388 -6.558 39.847 1.00 4.43 197 TYR A CA 1
ATOM 1408 C C . TYR A 1 197 ? 5.710 -7.174 41.072 1.00 4.99 197 TYR A C 1
ATOM 1409 O O . TYR A 1 197 ? 6.147 -6.944 42.195 1.00 5.45 197 TYR A O 1
ATOM 1418 N N . GLY A 1 198 ? 4.646 -7.925 40.863 1.00 5.19 198 GLY A N 1
ATOM 1419 C CA . GLY A 1 198 ? 3.897 -8.492 41.999 1.00 5.84 198 GLY A CA 1
ATOM 1420 C C . GLY A 1 198 ? 3.352 -7.376 42.843 1.00 6.18 198 GLY A C 1
ATOM 1421 O O . GLY A 1 198 ? 3.137 -6.233 42.442 1.00 6.28 198 GLY A O 1
ATOM 1422 N N . SER A 1 199 ? 3.189 -7.673 44.150 1.00 7.60 199 SER A N 1
ATOM 1423 C CA . SER A 1 199 ? 2.562 -6.722 45.058 1.00 7.68 199 SER A CA 1
ATOM 1424 C C . SER A 1 199 ? 3.510 -5.750 45.657 1.00 6.68 199 SER A C 1
ATOM 1425 O O . SER A 1 199 ? 3.043 -4.710 46.163 1.00 7.57 199 SER A O 1
ATOM 1428 N N . SER A 1 200 ? 4.832 -6.029 45.683 1.00 6.50 200 SER A N 1
ATOM 1429 C CA . SER A 1 200 ? 5.726 -5.335 46.608 1.00 6.77 200 SER A CA 1
ATOM 1430 C C . SER A 1 200 ? 7.047 -4.976 46.016 1.00 7.57 200 SER A C 1
ATOM 1431 O O . SER A 1 200 ? 7.978 -4.591 46.776 1.00 9.65 200 SER A O 1
ATOM 1434 N N . THR A 1 201 ? 7.283 -5.048 44.720 1.00 6.14 201 THR A N 1
ATOM 1435 C CA . THR A 1 201 ? 8.627 -4.842 44.114 1.00 7.23 201 THR A CA 1
ATOM 1436 C C . THR A 1 201 ? 8.562 -3.758 43.100 1.00 6.47 201 THR A C 1
ATOM 1437 O O . THR A 1 201 ? 8.067 -3.957 41.967 1.00 7.33 201 THR A O 1
ATOM 1441 N N . SER A 1 202 ? 9.137 -2.592 43.348 1.00 7.00 202 SER A N 1
ATOM 1442 C CA . SER A 1 202 ? 9.194 -1.554 42.317 1.00 6.73 202 SER A CA 1
ATOM 1443 C C . SER A 1 202 ? 10.149 -1.953 41.214 1.00 6.96 202 SER A C 1
ATOM 1444 O O . SER A 1 202 ? 11.216 -2.517 41.471 1.00 8.45 202 SER A O 1
ATOM 1447 N N . ILE A 1 203 ? 9.788 -1.739 40.003 1.00 5.72 203 ILE A N 1
ATOM 1448 C CA . ILE A 1 203 ? 10.626 -1.963 38.816 1.00 5.42 203 ILE A CA 1
ATOM 1449 C C . ILE A 1 203 ? 11.071 -0.618 38.210 1.00 4.71 203 ILE A C 1
ATOM 1450 O O . ILE A 1 203 ? 12.239 -0.405 38.000 1.00 5.48 203 ILE A O 1
ATOM 1455 N N . LEU A 1 204 ? 10.105 0.262 37.902 1.00 5.50 204 LEU A N 1
ATOM 1456 C CA . LEU A 1 204 ? 10.367 1.545 37.301 1.00 5.91 204 LEU A CA 1
ATOM 1457 C C . LEU A 1 204 ? 9.543 2.565 38.007 1.00 5.52 204 LEU A C 1
ATOM 1458 O O . LEU A 1 204 ? 8.288 2.506 37.908 1.00 6.26 204 LEU A O 1
ATOM 1463 N N . SER A 1 205 ? 10.135 3.522 38.680 1.00 5.86 205 SER A N 1
ATOM 1464 C CA . SER A 1 205 ? 9.405 4.583 39.319 1.00 6.79 205 SER A CA 1
ATOM 1465 C C . SER A 1 205 ? 8.764 5.515 38.281 1.00 5.46 205 SER A C 1
ATOM 1466 O O . SER A 1 205 ? 9.314 5.627 37.144 1.00 5.67 205 SER A O 1
ATOM 1469 N N . SER A 1 206 ? 7.743 6.197 38.635 1.00 5.63 206 SER A N 1
ATOM 1470 C CA . SER A 1 206 ? 6.986 7.079 37.719 1.00 6.01 206 SER A CA 1
ATOM 1471 C C . SER A 1 206 ? 7.930 7.877 36.895 1.00 5.38 206 SER A C 1
ATOM 1472 O O . SER A 1 206 ? 8.812 8.634 37.372 1.00 5.95 206 SER A O 1
ATOM 1475 N N . THR A 1 207 ? 7.770 7.787 35.572 1.00 4.14 207 THR A N 1
ATOM 1476 C CA . THR A 1 207 ? 8.690 8.457 34.622 1.00 4.76 207 THR A CA 1
ATOM 1477 C C . THR A 1 207 ? 8.048 8.469 33.231 1.00 4.09 207 THR A C 1
ATOM 1478 O O . THR A 1 207 ? 6.971 7.910 33.023 1.00 4.68 207 THR A O 1
ATOM 1482 N N . ALA A 1 208 ? 8.746 9.086 32.293 1.00 3.88 208 ALA A N 1
ATOM 1483 C CA . ALA A 1 208 ? 8.251 9.251 30.940 1.00 4.44 208 ALA A CA 1
ATOM 1484 C C . ALA A 1 208 ? 8.817 8.175 30.009 1.00 3.73 208 ALA A C 1
ATOM 1485 O O . ALA A 1 208 ? 9.970 7.748 30.170 1.00 3.98 208 ALA A O 1
ATOM 1487 N N . GLY A 1 209 ? 8.041 7.835 28.982 1.00 3.23 209 GLY A N 1
ATOM 1488 C CA . GLY A 1 209 ? 8.429 6.860 27.951 1.00 3.26 209 GLY A CA 1
ATOM 1489 C C . GLY A 1 209 ? 7.396 6.853 26.874 1.00 3.59 209 GLY A C 1
ATOM 1490 O O . GLY A 1 209 ? 6.546 7.775 26.824 1.00 3.78 209 GLY A O 1
ATOM 1491 N N . ILE A 1 210 ? 7.445 5.897 25.966 1.00 3.35 210 ILE A N 1
ATOM 1492 C CA . ILE A 1 210 ? 6.572 5.939 24.803 1.00 3.32 210 ILE A CA 1
ATOM 1493 C C . ILE A 1 210 ? 5.849 4.643 24.554 1.00 3.32 210 ILE A C 1
ATOM 1494 O O . ILE A 1 210 ? 6.231 3.594 25.079 1.00 4.48 210 ILE A O 1
ATOM 1499 N N . VAL A 1 211 ? 4.775 4.733 23.785 1.00 3.77 211 VAL A N 1
ATOM 1500 C CA . VAL A 1 211 ? 3.970 3.567 23.346 1.00 3.66 211 VAL A CA 1
ATOM 1501 C C . VAL A 1 211 ? 4.215 3.405 21.882 1.00 4.16 211 VAL A C 1
ATOM 1502 O O . VAL A 1 211 ? 3.906 4.317 21.081 1.00 4.36 211 VAL A O 1
ATOM 1506 N N . ASP A 1 212 ? 4.775 2.275 21.492 1.00 3.82 212 ASP A N 1
ATOM 1507 C CA . ASP A 1 212 ? 5.339 2.134 20.142 1.00 4.14 212 ASP A CA 1
ATOM 1508 C C . ASP A 1 212 ? 4.990 0.754 19.577 1.00 3.05 212 ASP A C 1
ATOM 1509 O O . ASP A 1 212 ? 5.598 -0.249 19.932 1.00 3.61 212 ASP A O 1
ATOM 1514 N N . THR A 1 213 ? 4.088 0.734 18.600 1.00 3.29 213 THR A N 1
ATOM 1515 C CA . THR A 1 213 ? 3.753 -0.485 17.885 1.00 3.47 213 THR A CA 1
ATOM 1516 C C . THR A 1 213 ? 4.935 -1.090 17.149 1.00 3.69 213 THR A C 1
ATOM 1517 O O . THR A 1 213 ? 4.901 -2.281 16.838 1.00 4.18 213 THR A O 1
ATOM 1521 N N . GLY A 1 214 ? 5.928 -0.249 16.774 1.00 3.35 214 GLY A N 1
ATOM 1522 C CA . GLY A 1 214 ? 7.093 -0.655 15.967 1.00 3.69 214 GLY A CA 1
ATOM 1523 C C . GLY A 1 214 ? 8.308 -0.966 16.783 1.00 3.63 214 GLY A C 1
ATOM 1524 O O . GLY A 1 214 ? 9.434 -1.044 16.243 1.00 5.17 214 GLY A O 1
ATOM 1525 N N . THR A 1 215 ? 8.163 -1.127 18.113 1.00 3.48 215 THR A N 1
ATOM 1526 C CA . THR A 1 215 ? 9.221 -1.771 18.942 1.00 4.01 215 THR A CA 1
ATOM 1527 C C . THR A 1 215 ? 8.653 -3.116 19.362 1.00 3.70 215 THR A C 1
ATOM 1528 O O . THR A 1 215 ? 7.547 -3.192 19.898 1.00 3.65 215 THR A O 1
ATOM 1532 N N . THR A 1 216 ? 9.395 -4.201 19.149 1.00 3.76 216 THR A N 1
ATOM 1533 C CA . THR A 1 216 ? 8.868 -5.525 19.447 1.00 3.97 216 THR A CA 1
ATOM 1534 C C . THR A 1 216 ? 8.677 -5.712 20.954 1.00 3.80 216 THR A C 1
ATOM 1535 O O . THR A 1 216 ? 7.610 -6.101 21.449 1.00 4.36 216 THR A O 1
ATOM 1539 N N . LEU A 1 217 ? 9.759 -5.539 21.700 1.00 3.64 217 LEU A N 1
ATOM 1540 C CA . LEU A 1 217 ? 9.813 -5.868 23.105 1.00 3.56 217 LEU A CA 1
ATOM 1541 C C . LEU A 1 217 ? 9.175 -4.770 23.967 1.00 3.33 217 LEU A C 1
ATOM 1542 O O . LEU A 1 217 ? 8.904 -3.671 23.500 1.00 4.48 217 LEU A O 1
ATOM 1547 N N . THR A 1 218 ? 8.911 -5.122 25.222 1.00 3.64 218 THR A N 1
ATOM 1548 C CA . THR A 1 218 ? 8.529 -4.163 26.219 1.00 3.48 218 THR A CA 1
ATOM 1549 C C . THR A 1 218 ? 9.824 -3.724 26.895 1.00 3.55 218 THR A C 1
ATOM 1550 O O . THR A 1 218 ? 10.408 -4.535 27.702 1.00 4.42 218 THR A O 1
ATOM 1554 N N . LEU A 1 219 ? 10.367 -2.599 26.502 1.00 3.60 219 LEU A N 1
ATOM 1555 C CA . LEU A 1 219 ? 11.699 -2.199 26.928 1.00 4.36 219 LEU A CA 1
ATOM 1556 C C . LEU A 1 219 ? 11.638 -1.260 28.104 1.00 3.79 219 LEU A C 1
ATOM 1557 O O . LEU A 1 219 ? 10.806 -0.331 28.161 1.00 4.63 219 LEU A O 1
ATOM 1562 N N . ILE A 1 220 ? 12.543 -1.479 29.050 1.00 3.44 220 ILE A N 1
ATOM 1563 C CA . ILE A 1 220 ? 12.625 -0.631 30.257 1.00 3.63 220 ILE A CA 1
ATOM 1564 C C . ILE A 1 220 ? 14.036 -0.207 30.518 1.00 3.19 220 ILE A C 1
ATOM 1565 O O . ILE A 1 220 ? 14.997 -0.902 30.141 1.00 4.23 220 ILE A O 1
ATOM 1570 N N . ALA A 1 221 ? 14.180 0.946 31.142 1.00 3.49 221 ALA A N 1
ATOM 1571 C CA . ALA A 1 221 ? 15.507 1.500 31.443 1.00 3.74 221 ALA A CA 1
ATOM 1572 C C . ALA A 1 221 ? 16.412 0.478 32.122 1.00 4.44 221 ALA A C 1
ATOM 1573 O O . ALA A 1 221 ? 15.925 -0.384 32.831 1.00 4.71 221 ALA A O 1
ATOM 1575 N N . SER A 1 222 ? 17.704 0.613 31.901 1.00 4.28 222 SER A N 1
ATOM 1576 C CA . SER A 1 222 ? 18.642 -0.442 32.349 1.00 4.24 222 SER A CA 1
ATOM 1577 C C . SER A 1 222 ? 18.618 -0.735 33.801 1.00 4.90 222 SER A C 1
ATOM 1578 O O . SER A 1 222 ? 18.754 -1.891 34.194 1.00 4.87 222 SER A O 1
ATOM 1581 N N . ASP A 1 223 ? 18.466 0.302 34.647 1.00 4.73 223 ASP A N 1
ATOM 1582 C CA . ASP A 1 223 ? 18.356 0.060 36.057 1.00 4.97 223 ASP A CA 1
ATOM 1583 C C . ASP A 1 223 ? 17.101 -0.674 36.451 1.00 5.04 223 ASP A C 1
ATOM 1584 O O . ASP A 1 223 ? 17.079 -1.524 37.366 1.00 6.05 223 ASP A O 1
ATOM 1589 N N . ALA A 1 224 ? 15.975 -0.438 35.722 1.00 5.14 224 ALA A N 1
ATOM 1590 C CA . ALA A 1 224 ? 14.741 -1.183 35.917 1.00 4.97 224 ALA A CA 1
ATOM 1591 C C . ALA A 1 224 ? 14.861 -2.601 35.397 1.00 4.68 224 ALA A C 1
ATOM 1592 O O . ALA A 1 224 ? 14.373 -3.541 36.048 1.00 4.77 224 ALA A O 1
ATOM 1594 N N . PHE A 1 225 ? 15.558 -2.795 34.272 1.00 3.91 225 PHE A N 1
ATOM 1595 C CA . PHE A 1 225 ? 15.805 -4.144 33.759 1.00 4.26 225 PHE A CA 1
ATOM 1596 C C . PHE A 1 225 ? 16.594 -4.954 34.722 1.00 3.98 225 PHE A C 1
ATOM 1597 O O . PHE A 1 225 ? 16.307 -6.143 34.952 1.00 4.98 225 PHE A O 1
ATOM 1605 N N . ALA A 1 226 ? 17.616 -4.383 35.418 1.00 5.14 226 ALA A N 1
ATOM 1606 C CA . ALA A 1 226 ? 18.327 -5.141 36.456 1.00 5.75 226 ALA A CA 1
ATOM 1607 C C . ALA A 1 226 ? 17.425 -5.537 37.541 1.00 5.12 226 ALA A C 1
ATOM 1608 O O . ALA A 1 226 ? 17.513 -6.662 38.071 1.00 5.73 226 ALA A O 1
ATOM 1610 N N . LYS A 1 227 ? 16.504 -4.675 37.981 1.00 4.95 227 LYS A N 1
ATOM 1611 C CA . LYS A 1 227 ? 15.532 -5.028 39.063 1.00 4.92 227 LYS A CA 1
ATOM 1612 C C . LYS A 1 227 ? 14.635 -6.168 38.597 1.00 5.09 227 LYS A C 1
ATOM 1613 O O . LYS A 1 227 ? 14.291 -7.075 39.398 1.00 5.10 227 LYS A O 1
ATOM 1619 N N . TYR A 1 228 ? 14.197 -6.129 37.330 1.00 4.45 228 TYR A N 1
ATOM 1620 C CA . TYR A 1 228 ? 13.319 -7.189 36.797 1.00 4.55 228 TYR A CA 1
ATOM 1621 C C . TYR A 1 228 ? 14.054 -8.534 36.712 1.00 4.96 228 TYR A C 1
ATOM 1622 O O . TYR A 1 228 ? 13.472 -9.587 37.050 1.00 5.14 228 TYR A O 1
ATOM 1631 N N . LYS A 1 229 ? 15.295 -8.513 36.244 1.00 6.22 229 LYS A N 1
ATOM 1632 C CA . LYS A 1 229 ? 16.072 -9.763 36.202 1.00 6.97 229 LYS A CA 1
ATOM 1633 C C . LYS A 1 229 ? 16.237 -10.284 37.585 1.00 6.97 229 LYS A C 1
ATOM 1634 O O . LYS A 1 229 ? 16.065 -11.535 37.825 1.00 8.34 229 LYS A O 1
ATOM 1640 N N . LYS A 1 230 ? 16.507 -9.479 38.614 1.00 6.93 230 LYS A N 1
ATOM 1641 C CA . LYS A 1 230 ? 16.648 -9.967 39.980 1.00 9.34 230 LYS A CA 1
ATOM 1642 C C . LYS A 1 230 ? 15.355 -10.530 40.436 1.00 8.67 230 LYS A C 1
ATOM 1643 O O . LYS A 1 230 ? 15.338 -11.621 41.090 1.00 9.88 230 LYS A O 1
ATOM 1649 N N . ALA A 1 231 ? 14.217 -9.869 40.224 1.00 7.17 231 ALA A N 1
ATOM 1650 C CA . ALA A 1 231 ? 12.916 -10.253 40.809 1.00 6.80 231 ALA A CA 1
ATOM 1651 C C . ALA A 1 231 ? 12.445 -11.554 40.164 1.00 6.50 231 ALA A C 1
ATOM 1652 O O . ALA A 1 231 ? 11.792 -12.382 40.912 1.00 7.85 231 ALA A O 1
ATOM 1654 N N . THR A 1 232 ? 12.723 -11.800 38.913 1.00 5.72 232 THR A N 1
ATOM 1655 C CA . THR A 1 232 ? 12.207 -12.998 38.219 1.00 6.29 232 THR A CA 1
ATOM 1656 C C . THR A 1 232 ? 13.177 -14.152 38.294 1.00 5.73 232 THR A C 1
ATOM 1657 O O . THR A 1 232 ? 12.730 -15.292 38.047 1.00 6.84 232 THR A O 1
ATOM 1661 N N . GLY A 1 233 ? 14.444 -13.924 38.587 1.00 5.80 233 GLY A N 1
ATOM 1662 C CA . GLY A 1 233 ? 15.464 -14.938 38.511 1.00 7.12 233 GLY A CA 1
ATOM 1663 C C . GLY A 1 233 ? 15.975 -15.147 37.118 1.00 6.64 233 GLY A C 1
ATOM 1664 O O . GLY A 1 233 ? 16.832 -16.057 36.846 1.00 7.61 233 GLY A O 1
ATOM 1665 N N . ALA A 1 234 ? 15.561 -14.347 36.123 1.00 6.61 234 ALA A N 1
ATOM 1666 C CA . ALA A 1 234 ? 15.966 -14.582 34.786 1.00 6.78 234 ALA A CA 1
ATOM 1667 C C . ALA A 1 234 ? 17.457 -14.415 34.511 1.00 7.73 234 ALA A C 1
ATOM 1668 O O . ALA A 1 234 ? 18.103 -13.618 35.217 1.00 10.37 234 ALA A O 1
ATOM 1670 N N . VAL A 1 235 ? 17.953 -15.105 33.532 1.00 8.10 235 VAL A N 1
ATOM 1671 C CA . VAL A 1 235 ? 19.379 -14.989 33.106 1.00 8.40 235 VAL A CA 1
ATOM 1672 C C . VAL A 1 235 ? 19.366 -14.699 31.636 1.00 9.15 235 VAL A C 1
ATOM 1673 O O . VAL A 1 235 ? 18.460 -14.996 30.845 1.00 8.27 235 VAL A O 1
ATOM 1677 N N . ALA A 1 236 ? 20.499 -14.130 31.135 1.00 10.12 236 ALA A N 1
ATOM 1678 C CA . ALA A 1 236 ? 20.705 -13.932 29.717 1.00 11.00 236 ALA A CA 1
ATOM 1679 C C . ALA A 1 236 ? 20.785 -15.170 28.980 1.00 12.01 236 ALA A C 1
ATOM 1680 O O . ALA A 1 236 ? 21.213 -16.302 29.491 1.00 12.67 236 ALA A O 1
ATOM 1682 N N . ASP A 1 237 ? 20.290 -15.236 27.753 1.00 12.27 237 ASP A N 1
ATOM 1683 C CA . ASP A 1 237 ? 20.367 -16.370 26.889 1.00 10.66 237 ASP A CA 1
ATOM 1684 C C . ASP A 1 237 ? 21.105 -16.076 25.523 1.00 15.08 237 ASP A C 1
ATOM 1685 O O . ASP A 1 237 ? 20.529 -15.209 24.753 1.00 14.72 237 ASP A O 1
ATOM 1690 N N . ASN A 1 238 ? 22.085 -16.995 25.141 1.00 15.56 238 ASN A N 1
ATOM 1691 C CA . ASN A 1 238 ? 22.847 -16.813 23.861 1.00 18.19 238 ASN A CA 1
ATOM 1692 C C . ASN A 1 238 ? 21.998 -16.868 22.752 1.00 11.69 238 ASN A C 1
ATOM 1693 O O . ASN A 1 238 ? 22.109 -16.028 21.730 1.00 18.64 238 ASN A O 1
ATOM 1698 N N . ASN A 1 239 ? 21.328 -17.954 22.434 1.00 14.87 239 ASN A N 1
ATOM 1699 C CA . ASN A 1 239 ? 20.802 -18.366 21.180 1.00 14.60 239 ASN A CA 1
ATOM 1700 C C . ASN A 1 239 ? 19.669 -17.265 20.815 1.00 14.78 239 ASN A C 1
ATOM 1701 O O . ASN A 1 239 ? 19.393 -17.072 19.590 1.00 15.17 239 ASN A O 1
ATOM 1706 N N . THR A 1 240 ? 19.029 -16.548 21.829 1.00 10.90 240 THR A N 1
ATOM 1707 C CA . THR A 1 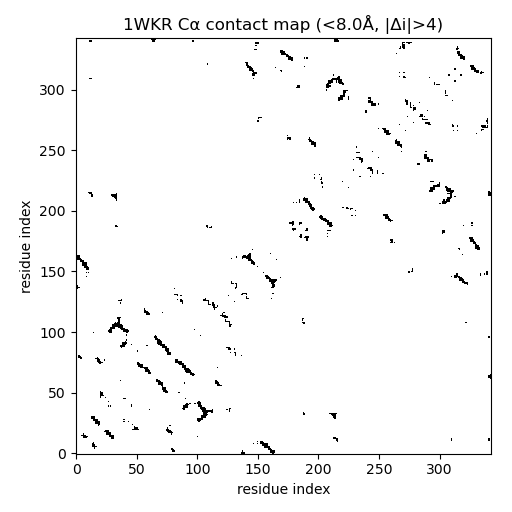240 ? 17.901 -15.652 21.543 1.00 9.90 240 THR A CA 1
ATOM 1708 C C . THR A 1 240 ? 18.146 -14.199 21.702 1.00 9.09 240 THR A C 1
ATOM 1709 O O . THR A 1 240 ? 17.369 -13.431 21.112 1.00 9.49 240 THR A O 1
ATOM 1713 N N . GLY A 1 241 ? 19.029 -13.766 22.574 1.00 8.09 241 GLY A N 1
ATOM 1714 C CA . GLY A 1 241 ? 19.056 -12.407 22.970 1.00 9.02 241 GLY A CA 1
ATOM 1715 C C . GLY A 1 241 ? 17.937 -11.924 23.876 1.00 8.80 241 GLY A C 1
ATOM 1716 O O . GLY A 1 241 ? 17.762 -10.748 24.174 1.00 9.29 241 GLY A O 1
ATOM 1717 N N . LEU A 1 242 ? 17.177 -12.940 24.401 1.00 7.65 242 LEU A N 1
ATOM 1718 C CA . LEU A 1 242 ? 16.080 -12.664 25.396 1.00 7.10 242 LEU A CA 1
ATOM 1719 C C . LEU A 1 242 ? 16.477 -13.190 26.720 1.00 7.42 242 LEU A C 1
ATOM 1720 O O . LEU A 1 242 ? 17.311 -14.182 26.835 1.00 7.77 242 LEU A O 1
ATOM 1725 N N . LEU A 1 243 ? 15.893 -12.743 27.792 1.00 6.32 243 LEU A N 1
ATOM 1726 C CA . LEU A 1 243 ? 16.035 -13.395 29.104 1.00 5.92 243 LEU A CA 1
ATOM 1727 C C . LEU A 1 243 ? 15.366 -14.739 29.062 1.00 6.49 243 LEU A C 1
ATOM 1728 O O . LEU A 1 243 ? 14.400 -14.939 28.325 1.00 6.51 243 LEU A O 1
ATOM 1733 N N . ARG A 1 244 ? 15.852 -15.686 29.846 1.00 7.53 244 ARG A N 1
ATOM 1734 C CA . ARG A 1 244 ? 15.273 -17.015 29.951 1.00 6.84 244 ARG A CA 1
ATOM 1735 C C . ARG A 1 244 ? 14.959 -17.329 31.418 1.00 6.16 244 ARG A C 1
ATOM 1736 O O . ARG A 1 244 ? 15.686 -16.969 32.319 1.00 6.16 244 ARG A O 1
ATOM 1744 N N . LEU A 1 245 ? 13.840 -18.058 31.600 1.00 5.52 245 LEU A N 1
ATOM 1745 C CA . LEU A 1 245 ? 13.447 -18.591 32.909 1.00 5.45 245 LEU A CA 1
ATOM 1746 C C . LEU A 1 245 ? 13.452 -20.147 32.809 1.00 5.69 245 LEU A C 1
ATOM 1747 O O . LEU A 1 245 ? 13.134 -20.708 31.830 1.00 5.92 245 LEU A O 1
ATOM 1752 N N . THR A 1 246 ? 13.759 -20.728 33.989 1.00 6.11 246 THR A N 1
ATOM 1753 C CA . THR A 1 246 ? 13.495 -22.170 34.142 1.00 6.50 246 THR A CA 1
ATOM 1754 C C . THR A 1 246 ? 12.002 -22.429 34.283 1.00 6.89 246 THR A C 1
ATOM 1755 O O . THR A 1 246 ? 11.178 -21.536 34.471 1.00 6.49 246 THR A O 1
ATOM 1759 N N . THR A 1 247 ? 11.656 -23.720 34.233 1.00 8.64 247 THR A N 1
ATOM 1760 C CA . THR A 1 247 ? 10.275 -24.133 34.453 1.00 8.04 247 THR A CA 1
ATOM 1761 C C . THR A 1 247 ? 9.765 -23.626 35.804 1.00 7.77 247 THR A C 1
ATOM 1762 O O . THR A 1 247 ? 8.653 -23.038 35.874 1.00 7.12 247 THR A O 1
ATOM 1766 N N . ALA A 1 248 ? 10.506 -23.788 36.854 1.00 7.18 248 ALA A N 1
ATOM 1767 C CA . ALA A 1 248 ? 10.070 -23.336 38.134 1.00 7.45 248 ALA A CA 1
ATOM 1768 C C . ALA A 1 248 ? 9.914 -21.847 38.205 1.00 6.92 248 ALA A C 1
ATOM 1769 O O . ALA A 1 248 ? 9.015 -21.269 38.805 1.00 7.73 248 ALA A O 1
ATOM 1771 N N . GLN A 1 249 ? 10.893 -21.098 37.596 1.00 6.21 249 GLN A N 1
ATOM 1772 C CA . GLN A 1 249 ? 10.809 -19.651 37.658 1.00 6.98 249 GLN A CA 1
ATOM 1773 C C . GLN A 1 249 ? 9.584 -19.134 36.827 1.00 5.44 249 GLN A C 1
ATOM 1774 O O . GLN A 1 249 ? 8.990 -18.170 37.276 1.00 6.34 249 GLN A O 1
ATOM 1780 N N . TYR A 1 250 ? 9.237 -19.793 35.749 1.00 4.89 250 TYR A N 1
ATOM 1781 C CA . TYR A 1 250 ? 8.009 -19.390 35.032 1.00 4.62 250 TYR A CA 1
ATOM 1782 C C . TYR A 1 250 ? 6.779 -19.662 35.881 1.00 4.77 250 TYR A C 1
ATOM 1783 O O . TYR A 1 250 ? 5.897 -18.827 35.982 1.00 4.70 250 TYR A O 1
ATOM 1792 N N . ALA A 1 251 ? 6.768 -20.834 36.561 1.00 5.21 251 ALA A N 1
ATOM 1793 C CA . ALA A 1 251 ? 5.618 -21.126 37.426 1.00 4.80 251 ALA A CA 1
ATOM 1794 C C . ALA A 1 251 ? 5.420 -20.071 38.500 1.00 4.50 251 ALA A C 1
ATOM 1795 O O . ALA A 1 251 ? 4.323 -19.747 38.894 1.00 5.34 251 ALA A O 1
ATOM 1797 N N . ASN A 1 252 ? 6.522 -19.482 38.988 1.00 4.97 252 ASN A N 1
ATOM 1798 C CA . ASN A 1 252 ? 6.531 -18.438 39.996 1.00 5.60 252 ASN A CA 1
ATOM 1799 C C . ASN A 1 252 ? 6.504 -17.038 39.479 1.00 5.52 252 ASN A C 1
ATOM 1800 O O . ASN A 1 252 ? 6.522 -16.058 40.258 1.00 6.60 252 ASN A O 1
ATOM 1805 N N . LEU A 1 253 ? 6.477 -16.846 38.166 1.00 4.68 253 LEU A N 1
ATOM 1806 C CA . LEU A 1 253 ? 6.482 -15.497 37.567 1.00 4.75 253 LEU A CA 1
ATOM 1807 C C . LEU A 1 253 ? 5.224 -14.739 37.919 1.00 4.62 253 LEU A C 1
ATOM 1808 O O . LEU A 1 253 ? 4.120 -15.252 37.710 1.00 6.06 253 LEU A O 1
ATOM 1813 N N . GLN A 1 254 ? 5.386 -13.552 38.467 1.00 5.65 254 GLN A N 1
ATOM 1814 C CA . GLN A 1 254 ? 4.236 -12.681 38.811 1.00 5.48 254 GLN A CA 1
ATOM 1815 C C . GLN A 1 254 ? 3.951 -11.687 37.690 1.00 5.15 254 GLN A C 1
ATOM 1816 O O . GLN A 1 254 ? 4.787 -11.475 36.797 1.00 5.28 254 GLN A O 1
ATOM 1822 N N . SER A 1 255 ? 2.772 -11.061 37.773 1.00 4.92 255 SER A N 1
ATOM 1823 C CA . SER A 1 255 ? 2.425 -9.987 36.839 1.00 4.34 255 SER A CA 1
ATOM 1824 C C . SER A 1 255 ? 3.276 -8.769 37.008 1.00 4.90 255 SER A C 1
ATOM 1825 O O . SER A 1 255 ? 3.771 -8.473 38.124 1.00 5.15 255 SER A O 1
ATOM 1828 N N . LEU A 1 256 ? 3.450 -8.026 35.938 1.00 4.98 256 LEU A N 1
ATOM 1829 C CA . LEU A 1 256 ? 3.889 -6.648 35.999 1.00 4.74 256 LEU A CA 1
ATOM 1830 C C . LEU A 1 256 ? 2.673 -5.741 35.989 1.00 4.92 256 LEU A C 1
ATOM 1831 O O . LEU A 1 256 ? 1.726 -5.941 35.191 1.00 7.07 256 LEU A O 1
ATOM 1836 N N . PHE A 1 257 ? 2.639 -4.790 36.892 1.00 4.79 257 PHE A N 1
ATOM 1837 C CA . PHE A 1 257 ? 1.503 -3.865 37.012 1.00 5.04 257 PHE A CA 1
ATOM 1838 C C . PHE A 1 257 ? 1.939 -2.503 36.568 1.00 4.37 257 PHE A C 1
ATOM 1839 O O . PHE A 1 257 ? 2.879 -1.931 37.200 1.00 5.99 257 PHE A O 1
ATOM 1847 N N . PHE A 1 258 ? 1.334 -1.981 35.535 1.00 4.34 258 PHE A N 1
ATOM 1848 C CA . PHE A 1 258 ? 1.669 -0.648 34.969 1.00 4.58 258 PHE A CA 1
ATOM 1849 C C . PHE A 1 258 ? 0.591 0.301 35.487 1.00 5.23 258 PHE A C 1
ATOM 1850 O O . PHE A 1 258 ? -0.609 0.086 35.311 1.00 6.36 258 PHE A O 1
ATOM 1858 N N . THR A 1 259 ? 1.014 1.398 36.079 1.00 4.56 259 THR A N 1
ATOM 1859 C CA . THR A 1 259 ? 0.063 2.450 36.525 1.00 4.53 259 THR A CA 1
ATOM 1860 C C . THR A 1 259 ? 0.109 3.546 35.499 1.00 4.50 259 THR A C 1
ATOM 1861 O O . THR A 1 259 ? 1.140 4.174 35.299 1.00 4.79 259 THR A O 1
ATOM 1865 N N . ILE A 1 260 ? -1.047 3.735 34.829 1.00 4.27 260 ILE A N 1
ATOM 1866 C CA . ILE A 1 260 ? -1.175 4.724 33.713 1.00 4.91 260 ILE A CA 1
ATOM 1867 C C . ILE A 1 260 ? -2.511 5.400 33.872 1.00 4.87 260 ILE A C 1
ATOM 1868 O O . ILE A 1 260 ? -3.559 4.761 33.996 1.00 5.12 260 ILE A O 1
ATOM 1873 N N . GLY A 1 261 ? -2.516 6.744 33.906 1.00 5.48 261 GLY A N 1
ATOM 1874 C CA . GLY A 1 261 ? -3.776 7.466 33.998 1.00 6.06 261 GLY A CA 1
ATOM 1875 C C . GLY A 1 261 ? -4.563 7.173 35.272 1.00 5.85 261 GLY A C 1
ATOM 1876 O O . GLY A 1 261 ? -5.797 7.283 35.224 1.00 6.57 261 GLY A O 1
ATOM 1877 N N . GLY A 1 262 ? -3.877 6.770 36.341 1.00 5.42 262 GLY A N 1
ATOM 1878 C CA . GLY A 1 262 ? -4.552 6.466 37.609 1.00 6.37 262 GLY A CA 1
ATOM 1879 C C . GLY A 1 262 ? -5.112 5.071 37.653 1.00 6.25 262 GLY A C 1
ATOM 1880 O O . GLY A 1 262 ? -5.760 4.707 38.683 1.00 8.01 262 GLY A O 1
ATOM 1881 N N . GLN A 1 263 ? -4.918 4.242 36.631 1.00 5.77 263 GLN A N 1
ATOM 1882 C CA . GLN A 1 263 ? -5.447 2.883 36.586 1.00 6.76 263 GLN A CA 1
ATOM 1883 C C . GLN A 1 263 ? -4.311 1.867 36.506 1.00 6.08 263 GLN A C 1
ATOM 1884 O O . GLN A 1 263 ? -3.198 2.176 36.005 1.00 7.72 263 GLN A O 1
ATOM 1890 N N . THR A 1 264 ? -4.569 0.705 36.995 1.00 6.35 264 THR A N 1
ATOM 1891 C CA . THR A 1 264 ? -3.628 -0.441 36.906 1.00 7.21 264 THR A CA 1
ATOM 1892 C C . THR A 1 264 ? -3.910 -1.273 35.690 1.00 5.54 264 THR A C 1
ATOM 1893 O O . THR A 1 264 ? -5.066 -1.693 35.448 1.00 6.74 264 THR A O 1
ATOM 1897 N N . PHE A 1 265 ? -2.879 -1.550 34.897 1.00 4.94 265 PHE A N 1
ATOM 1898 C CA . PHE A 1 265 ? -2.909 -2.492 33.756 1.00 4.79 265 PHE A CA 1
ATOM 1899 C C . PHE A 1 265 ? -2.016 -3.649 34.081 1.00 5.57 265 PHE A C 1
ATOM 1900 O O . PHE A 1 265 ? -0.796 -3.439 34.391 1.00 6.45 265 PHE A O 1
ATOM 1908 N N . GLU A 1 266 ? -2.509 -4.869 34.022 1.00 4.05 266 GLU A N 1
ATOM 1909 C CA . GLU A 1 266 ? -1.789 -6.049 34.474 1.00 4.31 266 GLU A CA 1
ATOM 1910 C C . GLU A 1 266 ? -1.258 -6.846 33.303 1.00 3.95 266 GLU A C 1
ATOM 1911 O O . GLU A 1 266 ? -2.051 -7.449 32.524 1.00 4.77 266 GLU A O 1
ATOM 1917 N N . LEU A 1 267 ? 0.049 -6.827 33.115 1.00 4.06 267 LEU A N 1
ATOM 1918 C CA . LEU A 1 267 ? 0.738 -7.654 32.101 1.00 4.23 267 LEU A CA 1
ATOM 1919 C C . LEU A 1 267 ? 1.097 -8.988 32.788 1.00 3.48 267 LEU A C 1
ATOM 1920 O O . LEU A 1 267 ? 2.014 -9.088 33.633 1.00 4.13 267 LEU A O 1
ATOM 1925 N N . THR A 1 268 ? 0.325 -10.014 32.454 1.00 4.12 268 THR A N 1
ATOM 1926 C CA . THR A 1 268 ? 0.431 -11.282 33.219 1.00 4.01 268 THR A CA 1
ATOM 1927 C C . THR A 1 268 ? 1.707 -12.015 32.896 1.00 3.86 268 THR A C 1
ATOM 1928 O O . THR A 1 268 ? 2.446 -11.677 31.959 1.00 4.06 268 THR A O 1
ATOM 1932 N N . ALA A 1 269 ? 1.966 -13.066 33.694 1.00 3.83 269 ALA A N 1
ATOM 1933 C CA . ALA A 1 269 ? 3.116 -13.928 33.427 1.00 3.75 269 ALA A CA 1
ATOM 1934 C C . ALA A 1 269 ? 3.119 -14.416 31.999 1.00 4.07 269 ALA A C 1
ATOM 1935 O O . ALA A 1 269 ? 4.172 -14.316 31.299 1.00 4.80 269 ALA A O 1
ATOM 1937 N N . ASN A 1 270 ? 2.002 -14.900 31.476 1.00 3.94 270 ASN A N 1
ATOM 1938 C CA . ASN A 1 270 ? 2.023 -15.431 30.130 1.00 4.01 270 ASN A CA 1
ATOM 1939 C C . ASN A 1 270 ? 2.311 -14.311 29.089 1.00 4.23 270 ASN A C 1
ATOM 1940 O O . ASN A 1 270 ? 2.961 -14.543 28.055 1.00 4.18 270 ASN A O 1
ATOM 1945 N N . ALA A 1 271 ? 1.784 -13.108 29.375 1.00 3.37 271 ALA A N 1
ATOM 1946 C CA . ALA A 1 271 ? 2.027 -11.963 28.475 1.00 3.73 271 ALA A CA 1
ATOM 1947 C C . ALA A 1 271 ? 3.483 -11.561 28.465 1.00 3.36 271 ALA A C 1
ATOM 1948 O O . ALA A 1 271 ? 3.916 -10.837 27.537 1.00 3.94 271 ALA A O 1
ATOM 1950 N N . GLN A 1 272 ? 4.272 -11.941 29.472 1.00 3.21 272 GLN A N 1
ATOM 1951 C CA . GLN A 1 272 ? 5.697 -11.575 29.556 1.00 3.23 272 GLN A CA 1
ATOM 1952 C C . GLN A 1 272 ? 6.598 -12.495 28.798 1.00 3.45 272 GLN A C 1
ATOM 1953 O O . GLN A 1 272 ? 7.804 -12.255 28.776 1.00 4.05 272 GLN A O 1
ATOM 1959 N N . ILE A 1 273 ? 6.054 -13.541 28.159 1.00 3.84 273 ILE A N 1
ATOM 1960 C CA . ILE A 1 273 ? 6.904 -14.540 27.468 1.00 3.98 273 ILE A CA 1
ATOM 1961 C C . ILE A 1 273 ? 6.624 -14.534 25.985 1.00 4.32 273 ILE A C 1
ATOM 1962 O O . ILE A 1 273 ? 5.528 -14.205 25.516 1.00 4.60 273 ILE A O 1
ATOM 1967 N N . TRP A 1 274 ? 7.663 -14.922 25.190 1.00 4.06 274 TRP A N 1
ATOM 1968 C CA . TRP A 1 274 ? 7.533 -15.112 23.762 1.00 4.19 274 TRP A CA 1
ATOM 1969 C C . TRP A 1 274 ? 6.642 -16.331 23.483 1.00 4.19 274 TRP A C 1
ATOM 1970 O O . TRP A 1 274 ? 6.730 -17.310 24.286 1.00 4.78 274 TRP A O 1
ATOM 1981 N N . PRO A 1 275 ? 5.819 -16.341 22.471 1.00 4.38 275 PRO A N 1
ATOM 1982 C CA . PRO A 1 275 ? 4.984 -17.538 22.187 1.00 4.74 275 PRO A CA 1
ATOM 1983 C C . PRO A 1 275 ? 5.848 -18.771 21.980 1.00 5.23 275 PRO A C 1
ATOM 1984 O O . PRO A 1 275 ? 6.632 -18.863 21.022 1.00 5.86 275 PRO A O 1
ATOM 1988 N N . ARG A 1 276 ? 5.713 -19.740 22.907 1.00 5.48 276 ARG A N 1
ATOM 1989 C CA . ARG A 1 276 ? 6.665 -20.840 22.938 1.00 5.76 276 ARG A CA 1
ATOM 1990 C C . ARG A 1 276 ? 6.592 -21.768 21.721 1.00 6.91 276 ARG A C 1
ATOM 1991 O O . ARG A 1 276 ? 7.659 -22.300 21.320 1.00 8.04 276 ARG A O 1
ATOM 1999 N N . ASN A 1 277 ? 5.466 -21.846 21.070 1.00 7.25 277 ASN A N 1
ATOM 2000 C CA . ASN A 1 277 ? 5.408 -22.678 19.844 1.00 8.92 277 ASN A CA 1
ATOM 2001 C C . ASN A 1 277 ? 6.130 -22.040 18.767 1.00 9.63 277 ASN A C 1
ATOM 2002 O O . ASN A 1 277 ? 6.397 -22.712 17.713 1.00 11.20 277 ASN A O 1
ATOM 2007 N N . LEU A 1 278 ? 6.554 -20.768 18.853 1.00 8.56 278 LEU A N 1
ATOM 2008 C CA . LEU A 1 278 ? 7.321 -19.976 17.900 1.00 9.21 278 LEU A CA 1
ATOM 2009 C C . LEU A 1 278 ? 8.677 -19.646 18.381 1.00 7.69 278 LEU A C 1
ATOM 2010 O O . LEU A 1 278 ? 9.326 -18.714 17.919 1.00 8.23 278 LEU A O 1
ATOM 2015 N N . ASN A 1 279 ? 9.210 -20.401 19.385 1.00 8.25 279 ASN A N 1
ATOM 2016 C CA . ASN A 1 279 ? 10.515 -20.125 19.894 1.00 8.23 279 ASN A CA 1
ATOM 2017 C C . ASN A 1 279 ? 11.640 -20.169 18.808 1.00 8.97 279 ASN A C 1
ATOM 2018 O O . ASN A 1 279 ? 12.628 -19.488 18.900 1.00 9.02 279 ASN A O 1
ATOM 2023 N N . THR A 1 280 ? 11.397 -21.021 17.746 1.00 9.98 280 THR A N 1
ATOM 2024 C CA . THR A 1 280 ? 12.484 -21.108 16.730 1.00 12.42 280 THR A CA 1
ATOM 2025 C C . THR A 1 280 ? 12.556 -19.795 15.994 1.00 13.06 280 THR A C 1
ATOM 2026 O O . THR A 1 280 ? 13.666 -19.500 15.446 1.00 13.69 280 THR A O 1
ATOM 2030 N N . ALA A 1 281 ? 11.548 -19.005 15.961 1.00 11.66 281 ALA A N 1
ATOM 2031 C CA . ALA A 1 281 ? 11.553 -17.704 15.202 1.00 11.56 281 ALA A CA 1
ATOM 2032 C C . ALA A 1 281 ? 12.582 -16.781 15.790 1.00 13.39 281 ALA A C 1
ATOM 2033 O O . ALA A 1 281 ? 13.042 -15.822 15.129 1.00 14.82 281 ALA A O 1
ATOM 2035 N N . ILE A 1 282 ? 12.934 -16.891 17.074 1.00 12.84 282 ILE A N 1
ATOM 2036 C CA . ILE A 1 282 ? 13.946 -16.075 17.780 1.00 13.29 282 ILE A CA 1
ATOM 2037 C C . ILE A 1 282 ? 15.207 -16.826 18.163 1.00 12.18 282 ILE A C 1
ATOM 2038 O O . ILE A 1 282 ? 16.020 -16.365 18.901 1.00 13.34 282 ILE A O 1
ATOM 2043 N N . GLY A 1 283 ? 15.322 -18.061 17.584 1.00 11.75 283 GLY A N 1
ATOM 2044 C CA . GLY A 1 283 ? 16.608 -18.829 17.789 1.00 13.51 283 GLY A CA 1
ATOM 2045 C C . GLY A 1 283 ? 16.577 -19.692 19.040 1.00 11.74 283 GLY A C 1
ATOM 2046 O O . GLY A 1 283 ? 17.527 -20.178 19.421 1.00 13.17 283 GLY A O 1
ATOM 2047 N N . GLY A 1 284 ? 15.376 -19.773 19.635 1.00 10.29 284 GLY A N 1
ATOM 2048 C CA . GLY A 1 284 ? 15.253 -20.498 20.929 1.00 10.95 284 GLY A CA 1
ATOM 2049 C C . GLY A 1 284 ? 14.899 -22.050 20.670 1.00 10.22 284 GLY A C 1
ATOM 2050 O O . GLY A 1 284 ? 14.652 -22.378 19.538 1.00 13.54 284 GLY A O 1
ATOM 2051 N N . SER A 1 285 ? 14.901 -22.642 21.777 1.00 12.11 285 SER A N 1
ATOM 2052 C CA . SER A 1 285 ? 14.529 -24.132 21.672 1.00 12.36 285 SER A CA 1
ATOM 2053 C C . SER A 1 285 ? 13.176 -24.384 22.196 1.00 11.56 285 SER A C 1
ATOM 2054 O O . SER A 1 285 ? 12.573 -23.477 22.922 1.00 9.97 285 SER A O 1
ATOM 2057 N N . ALA A 1 286 ? 12.558 -25.461 21.820 1.00 9.80 286 ALA A N 1
ATOM 2058 C CA . ALA A 1 286 ? 11.239 -25.790 22.215 1.00 9.43 286 ALA A CA 1
ATOM 2059 C C . ALA A 1 286 ? 11.196 -26.041 23.686 1.00 9.27 286 ALA A C 1
ATOM 2060 O O . ALA A 1 286 ? 12.160 -26.399 24.334 1.00 8.99 286 ALA A O 1
ATOM 2062 N N . SER A 1 287 ? 9.984 -25.877 24.284 1.00 10.25 287 SER A N 1
ATOM 2063 C CA . SER A 1 287 ? 9.677 -26.189 25.705 1.00 10.57 287 SER A CA 1
ATOM 2064 C C . SER A 1 287 ? 10.625 -25.316 26.565 1.00 11.87 287 SER A C 1
ATOM 2065 O O . SER A 1 287 ? 11.250 -25.874 27.544 1.00 14.42 287 SER A O 1
ATOM 2068 N N . SER A 1 288 ? 10.850 -24.151 26.186 1.00 10.52 288 SER A N 1
ATOM 2069 C CA . SER A 1 288 ? 11.725 -23.156 26.885 1.00 8.59 288 SER A CA 1
ATOM 2070 C C . SER A 1 288 ? 10.989 -21.821 27.001 1.00 6.55 288 SER A C 1
ATOM 2071 O O . SER A 1 288 ? 10.163 -21.513 26.161 1.00 8.82 288 SER A O 1
ATOM 2074 N N . VAL A 1 289 ? 11.268 -21.116 28.100 1.00 6.48 289 VAL A N 1
ATOM 2075 C CA . VAL A 1 289 ? 10.571 -19.827 28.375 1.00 5.31 289 VAL A CA 1
ATOM 2076 C C . VAL A 1 289 ? 11.540 -18.639 28.172 1.00 5.57 289 VAL A C 1
ATOM 2077 O O . VAL A 1 289 ? 12.513 -18.509 28.920 1.00 6.71 289 VAL A O 1
ATOM 2081 N N . TYR A 1 290 ? 11.218 -17.780 27.205 1.00 4.99 290 TYR A N 1
ATOM 2082 C CA . TYR A 1 290 ? 12.009 -16.574 26.945 1.00 5.41 290 TYR A CA 1
ATOM 2083 C C . TYR A 1 290 ? 11.111 -15.370 27.182 1.00 4.44 290 TYR A C 1
ATOM 2084 O O . TYR A 1 290 ? 9.902 -15.378 26.872 1.00 5.72 290 TYR A O 1
ATOM 2093 N N . LEU A 1 291 ? 11.650 -14.310 27.732 1.00 4.89 291 LEU A N 1
ATOM 2094 C CA . LEU A 1 291 ? 10.896 -13.132 28.142 1.00 4.63 291 LEU A CA 1
ATOM 2095 C C . LEU A 1 291 ? 10.946 -12.041 27.133 1.00 4.03 291 LEU A C 1
ATOM 2096 O O . LEU A 1 291 ? 11.972 -11.820 26.448 1.00 5.37 291 LEU A O 1
ATOM 2101 N N . ILE A 1 292 ? 9.847 -11.270 27.044 1.00 4.18 292 ILE A N 1
ATOM 2102 C CA . ILE A 1 292 ? 9.767 -10.146 26.097 1.00 3.89 292 ILE A CA 1
ATOM 2103 C C . ILE A 1 292 ? 9.982 -8.798 26.749 1.00 4.34 292 ILE A C 1
ATOM 2104 O O . ILE A 1 292 ? 9.889 -7.790 26.064 1.00 4.21 292 ILE A O 1
ATOM 2109 N N . VAL A 1 293 ? 10.295 -8.781 28.028 1.00 3.70 293 VAL A N 1
ATOM 2110 C CA . VAL A 1 293 ? 10.772 -7.568 28.707 1.00 4.32 293 VAL A CA 1
ATOM 2111 C C . VAL A 1 293 ? 12.235 -7.446 28.450 1.00 4.07 293 VAL A C 1
ATOM 2112 O O . VAL A 1 293 ? 13.001 -8.400 28.765 1.00 4.72 293 VAL A O 1
ATOM 2116 N N . GLY A 1 294 ? 12.675 -6.356 27.865 1.00 4.18 294 GLY A N 1
ATOM 2117 C CA . GLY A 1 294 ? 14.074 -6.124 27.495 1.00 4.51 294 GLY A CA 1
ATOM 2118 C C . GLY A 1 294 ? 14.648 -4.866 28.000 1.00 4.47 294 GLY A C 1
ATOM 2119 O O . GLY A 1 294 ? 13.924 -4.040 28.591 1.00 4.81 294 GLY A O 1
ATOM 2120 N N . ASP A 1 295 ? 15.921 -4.669 27.758 1.00 4.61 295 ASP A N 1
ATOM 2121 C CA . ASP A 1 295 ? 16.671 -3.520 28.219 1.00 5.27 295 ASP A CA 1
ATOM 2122 C C . ASP A 1 295 ? 16.604 -2.446 27.182 1.00 4.73 295 ASP A C 1
ATOM 2123 O O . ASP A 1 295 ? 17.034 -2.649 26.019 1.00 5.80 295 ASP A O 1
ATOM 2128 N N . LEU A 1 296 ? 16.111 -1.243 27.527 1.00 4.42 296 LEU A N 1
ATOM 2129 C CA . LEU A 1 296 ? 16.114 -0.104 26.626 1.00 4.67 296 LEU A CA 1
ATOM 2130 C C . LEU A 1 296 ? 17.540 0.325 26.209 1.00 4.33 296 LEU A C 1
ATOM 2131 O O . LEU A 1 296 ? 17.685 0.958 25.179 1.00 5.30 296 LEU A O 1
ATOM 2136 N N . GLY A 1 297 ? 18.515 0.070 27.082 1.00 4.38 297 GLY A N 1
ATOM 2137 C CA . GLY A 1 297 ? 19.877 0.440 26.720 1.00 4.92 297 GLY A CA 1
ATOM 2138 C C . GLY A 1 297 ? 20.272 1.792 27.190 1.00 5.10 297 GLY A C 1
ATOM 2139 O O . GLY A 1 297 ? 21.323 2.340 26.737 1.00 5.56 297 GLY A O 1
ATOM 2140 N N . SER A 1 298 ? 19.526 2.373 28.100 1.00 4.89 298 SER A N 1
ATOM 2141 C CA . SER A 1 298 ? 19.779 3.669 28.737 1.00 5.29 298 SER A CA 1
ATOM 2142 C C . SER A 1 298 ? 19.206 3.657 30.144 1.00 5.25 298 SER A C 1
ATOM 2143 O O . SER A 1 298 ? 18.202 2.947 30.373 1.00 4.58 298 SER A O 1
ATOM 2146 N N . ASP A 1 299 ? 19.768 4.427 31.066 1.00 5.97 299 ASP A N 1
ATOM 2147 C CA . ASP A 1 299 ? 19.320 4.479 32.411 1.00 5.89 299 ASP A CA 1
ATOM 2148 C C . ASP A 1 299 ? 18.116 5.408 32.533 1.00 5.79 299 ASP A C 1
ATOM 2149 O O . ASP A 1 299 ? 17.901 6.314 31.706 1.00 6.04 299 ASP A O 1
ATOM 2154 N N . SER A 1 300 ? 17.334 5.189 33.572 1.00 5.35 300 SER A N 1
ATOM 2155 C CA . SER A 1 300 ? 16.196 6.087 33.847 1.00 5.31 300 SER A CA 1
ATOM 2156 C C . SER A 1 300 ? 16.653 7.490 34.163 1.00 5.48 300 SER A C 1
ATOM 2157 O O . SER A 1 300 ? 17.802 7.692 34.581 1.00 5.72 300 SER A O 1
ATOM 2160 N N . GLY A 1 301 ? 15.782 8.450 33.961 1.00 4.61 301 GLY A N 1
ATOM 2161 C CA . GLY A 1 301 ? 16.084 9.902 34.158 1.00 5.17 301 GLY A CA 1
ATOM 2162 C C . GLY A 1 301 ? 16.445 10.596 32.871 1.00 5.60 301 GLY A C 1
ATOM 2163 O O . GLY A 1 301 ? 16.811 11.755 32.954 1.00 6.55 301 GLY A O 1
ATOM 2164 N N . GLU A 1 302 ? 16.333 9.963 31.720 1.00 5.64 302 GLU A N 1
ATOM 2165 C CA . GLU A 1 302 ? 16.655 10.621 30.462 1.00 6.48 302 GLU A CA 1
ATOM 2166 C C . GLU A 1 302 ? 15.433 11.162 29.766 1.00 5.72 302 GLU A C 1
ATOM 2167 O O . GLU A 1 302 ? 15.558 11.653 28.600 1.00 7.74 302 GLU A O 1
ATOM 2173 N N . GLY A 1 303 ? 14.279 11.178 30.364 1.00 5.81 303 GLY A N 1
ATOM 2174 C CA . GLY A 1 303 ? 13.070 11.700 29.728 1.00 5.84 303 GLY A CA 1
ATOM 2175 C C . GLY A 1 303 ? 12.462 10.755 28.693 1.00 5.71 303 GLY A C 1
ATOM 2176 O O . GLY A 1 303 ? 11.531 11.181 27.993 1.00 5.69 303 GLY A O 1
ATOM 2177 N N . LEU A 1 304 ? 12.948 9.521 28.561 1.00 4.82 304 LEU A N 1
ATOM 2178 C CA . LEU A 1 304 ? 12.359 8.492 27.668 1.00 4.81 304 LEU A CA 1
ATOM 2179 C C . LEU A 1 304 ? 12.969 7.213 28.222 1.00 4.34 304 LEU A C 1
ATOM 2180 O O . LEU A 1 304 ? 14.113 6.831 27.840 1.00 5.22 304 LEU A O 1
ATOM 2185 N N . ASP A 1 305 ? 12.229 6.544 29.085 1.00 4.24 305 ASP A N 1
ATOM 2186 C CA . ASP A 1 305 ? 12.815 5.519 29.974 1.00 3.72 305 ASP A CA 1
ATOM 2187 C C . ASP A 1 305 ? 12.139 4.168 29.826 1.00 3.55 305 ASP A C 1
ATOM 2188 O O . ASP A 1 305 ? 12.433 3.227 30.592 1.00 4.29 305 ASP A O 1
ATOM 2193 N N . PHE A 1 306 ? 11.212 4.074 28.885 1.00 3.46 306 PHE A N 1
ATOM 2194 C CA . PHE A 1 306 ? 10.567 2.799 28.559 1.00 3.05 306 PHE A CA 1
ATOM 2195 C C . PHE A 1 306 ? 9.948 2.891 27.160 1.00 3.47 306 PHE A C 1
ATOM 2196 O O . PHE A 1 306 ? 9.661 4.023 26.707 1.00 3.91 306 PHE A O 1
ATOM 2204 N N . ILE A 1 307 ? 9.732 1.737 26.593 1.00 3.83 307 ILE A N 1
ATOM 2205 C CA . ILE A 1 307 ? 8.930 1.622 25.337 1.00 3.70 307 ILE A CA 1
ATOM 2206 C C . ILE A 1 307 ? 7.931 0.497 25.601 1.00 3.43 307 ILE A C 1
ATOM 2207 O O . ILE A 1 307 ? 8.330 -0.682 25.715 1.00 3.95 307 ILE A O 1
ATOM 2212 N N . ASN A 1 308 ? 6.641 0.834 25.637 1.00 3.55 308 ASN A N 1
ATOM 2213 C CA . ASN A 1 308 ? 5.582 -0.193 25.672 1.00 3.74 308 ASN A CA 1
ATOM 2214 C C . ASN A 1 308 ? 5.376 -0.615 24.218 1.00 3.62 308 ASN A C 1
ATOM 2215 O O . ASN A 1 308 ? 4.749 0.108 23.423 1.00 4.22 308 ASN A O 1
ATOM 2220 N N . GLY A 1 309 ? 5.930 -1.776 23.856 1.00 3.50 309 GLY A N 1
ATOM 2221 C CA . GLY A 1 309 ? 5.976 -2.233 22.468 1.00 4.28 309 GLY A CA 1
ATOM 2222 C C . GLY A 1 309 ? 4.887 -3.148 22.079 1.00 2.94 309 GLY A C 1
ATOM 2223 O O . GLY A 1 309 ? 3.872 -3.303 22.768 1.00 3.70 309 GLY A O 1
ATOM 2224 N N . LEU A 1 310 ? 5.066 -3.748 20.895 1.00 3.31 310 LEU A N 1
ATOM 2225 C CA . LEU A 1 310 ? 4.075 -4.689 20.327 1.00 3.14 310 LEU A CA 1
ATOM 2226 C C . LEU A 1 310 ? 3.674 -5.763 21.300 1.00 3.58 310 LEU A C 1
ATOM 2227 O O . LEU A 1 310 ? 2.504 -6.094 21.380 1.00 4.12 310 LEU A O 1
ATOM 2232 N N . THR A 1 311 ? 4.610 -6.293 22.091 1.00 3.28 311 THR A N 1
ATOM 2233 C CA . THR A 1 311 ? 4.328 -7.388 22.994 1.00 3.83 311 THR A CA 1
ATOM 2234 C C . THR A 1 311 ? 3.447 -6.930 24.139 1.00 4.43 311 THR A C 1
ATOM 2235 O O . THR A 1 311 ? 2.673 -7.739 24.689 1.00 4.48 311 THR A O 1
ATOM 2239 N N . PHE A 1 312 ? 3.503 -5.652 24.526 1.00 3.66 312 PHE A N 1
ATOM 2240 C CA . PHE A 1 312 ? 2.574 -5.089 25.486 1.00 3.96 312 PHE A CA 1
ATOM 2241 C C . PHE A 1 312 ? 1.216 -4.865 24.821 1.00 3.69 312 PHE A C 1
ATOM 2242 O O . PHE A 1 312 ? 0.149 -5.213 25.401 1.00 4.12 312 PHE A O 1
ATOM 2250 N N . LEU A 1 313 ? 1.209 -4.311 23.611 1.00 3.28 313 LEU A N 1
ATOM 2251 C CA . LEU A 1 313 ? -0.025 -3.962 22.920 1.00 3.75 313 LEU A CA 1
ATOM 2252 C C . LEU A 1 313 ? -0.791 -5.143 22.420 1.00 4.29 313 LEU A C 1
ATOM 2253 O O . LEU A 1 313 ? -1.978 -5.052 22.112 1.00 4.12 313 LEU A O 1
ATOM 2258 N N . GLU A 1 314 ? -0.169 -6.352 22.342 1.00 3.38 314 GLU A N 1
ATOM 2259 C CA . GLU A 1 314 ? -0.927 -7.563 22.107 1.00 3.73 314 GLU A CA 1
ATOM 2260 C C . GLU A 1 314 ? -1.948 -7.849 23.207 1.00 4.62 314 GLU A C 1
ATOM 2261 O O . GLU A 1 314 ? -2.864 -8.645 23.016 1.00 4.52 314 GLU A O 1
ATOM 2267 N N . ARG A 1 315 ? -1.766 -7.210 24.365 1.00 3.53 315 ARG A N 1
ATOM 2268 C CA . ARG A 1 315 ? -2.632 -7.410 25.528 1.00 4.29 315 ARG A CA 1
ATOM 2269 C C . ARG A 1 315 ? -3.508 -6.218 25.854 1.00 4.01 315 ARG A C 1
ATOM 2270 O O . ARG A 1 315 ? -4.366 -6.348 26.740 1.00 3.89 315 ARG A O 1
ATOM 2278 N N . PHE A 1 316 ? -3.331 -5.061 25.211 1.00 3.77 316 PHE A N 1
ATOM 2279 C CA . PHE A 1 316 ? -4.085 -3.844 25.517 1.00 3.94 316 PHE A CA 1
ATOM 2280 C C . PHE A 1 316 ? -4.447 -3.144 24.268 1.00 4.34 316 PHE A C 1
ATOM 2281 O O . PHE A 1 316 ? -3.598 -2.940 23.364 1.00 4.23 316 PHE A O 1
ATOM 2289 N N . TYR A 1 317 ? -5.669 -2.671 24.169 1.00 3.72 317 TYR A N 1
ATOM 2290 C CA . TYR A 1 317 ? -6.132 -1.830 23.053 1.00 3.38 317 TYR A CA 1
ATOM 2291 C C . TYR A 1 317 ? -5.570 -0.418 23.258 1.00 3.51 317 TYR A C 1
ATOM 2292 O O . TYR A 1 317 ? -5.567 0.067 24.407 1.00 4.06 317 TYR A O 1
ATOM 2301 N N . SER A 1 318 ? -5.134 0.240 22.201 1.00 3.34 318 SER A N 1
ATOM 2302 C CA . SER A 1 318 ? -4.488 1.590 22.367 1.00 4.04 318 SER A CA 1
ATOM 2303 C C . SER A 1 318 ? -5.095 2.575 21.422 1.00 3.81 318 SER A C 1
ATOM 2304 O O . SER A 1 318 ? -5.456 2.295 20.289 1.00 3.77 318 SER A O 1
ATOM 2307 N N . VAL A 1 319 ? -5.205 3.812 21.938 1.00 3.66 319 VAL A N 1
ATOM 2308 C CA . VAL A 1 319 ? -5.845 4.927 21.232 1.00 3.69 319 VAL A CA 1
ATOM 2309 C C . VAL A 1 319 ? -4.848 6.104 21.186 1.00 3.81 319 VAL A C 1
ATOM 2310 O O . VAL A 1 319 ? -4.430 6.586 22.205 1.00 4.43 319 VAL A O 1
ATOM 2314 N N . TYR A 1 320 ? -4.554 6.543 19.965 1.00 3.35 320 TYR A N 1
ATOM 2315 C CA . TYR A 1 320 ? -3.543 7.563 19.698 1.00 3.94 320 TYR A CA 1
ATOM 2316 C C . TYR A 1 320 ? -4.352 8.800 19.222 1.00 3.45 320 TYR A C 1
ATOM 2317 O O . TYR A 1 320 ? -4.759 8.880 18.073 1.00 3.62 320 TYR A O 1
ATOM 2326 N N . ASP A 1 321 ? -4.681 9.672 20.174 1.00 3.98 321 ASP A N 1
ATOM 2327 C CA . ASP A 1 321 ? -5.636 10.768 19.910 1.00 3.88 321 ASP A CA 1
ATOM 2328 C C . ASP A 1 321 ? -4.882 12.073 19.675 1.00 3.78 321 ASP A C 1
ATOM 2329 O O . ASP A 1 321 ? -4.404 12.697 20.616 1.00 4.20 321 ASP A O 1
ATOM 2334 N N . THR A 1 322 ? -4.738 12.417 18.414 1.00 3.89 322 THR A N 1
ATOM 2335 C CA . THR A 1 322 ? -4.060 13.690 18.062 1.00 4.13 322 THR A CA 1
ATOM 2336 C C . THR A 1 322 ? -4.878 14.913 18.411 1.00 4.61 322 THR A C 1
ATOM 2337 O O . THR A 1 322 ? -4.367 15.855 18.982 1.00 4.79 322 THR A O 1
ATOM 2341 N N . THR A 1 323 ? -6.181 14.863 18.130 1.00 3.82 323 THR A N 1
ATOM 2342 C CA . THR A 1 323 ? -7.040 16.019 18.439 1.00 4.07 323 THR A CA 1
ATOM 2343 C C . THR A 1 323 ? -6.894 16.435 19.887 1.00 3.87 323 THR A C 1
ATOM 2344 O O . THR A 1 323 ? -6.797 17.653 20.202 1.00 5.31 323 THR A O 1
ATOM 2348 N N . ASN A 1 324 ? -6.901 15.489 20.834 1.00 4.24 324 ASN A N 1
ATOM 2349 C CA . ASN A 1 324 ? -6.859 15.781 22.261 1.00 4.60 324 ASN A CA 1
ATOM 2350 C C . ASN A 1 324 ? -5.457 15.651 22.857 1.00 4.69 324 ASN A C 1
ATOM 2351 O O . ASN A 1 324 ? -5.312 15.894 24.032 1.00 5.23 324 ASN A O 1
ATOM 2356 N N . LYS A 1 325 ? -4.470 15.280 22.056 1.00 4.32 325 LYS A N 1
ATOM 2357 C CA . LYS A 1 325 ? -3.116 15.060 22.552 1.00 4.80 325 LYS A CA 1
ATOM 2358 C C . LYS A 1 325 ? -3.085 14.188 23.809 1.00 3.95 325 LYS A C 1
ATOM 2359 O O . LYS A 1 325 ? -2.642 14.549 24.890 1.00 3.94 325 LYS A O 1
ATOM 2365 N N . ARG A 1 326 ? -3.623 12.962 23.625 1.00 4.28 326 ARG A N 1
ATOM 2366 C CA . ARG A 1 326 ? -3.745 12.015 24.731 1.00 3.79 326 ARG A CA 1
ATOM 2367 C C . ARG A 1 326 ? -3.612 10.611 24.160 1.00 4.10 326 ARG A C 1
ATOM 2368 O O . ARG A 1 326 ? -3.784 10.360 22.962 1.00 4.18 326 ARG A O 1
ATOM 2376 N N . LEU A 1 327 ? -3.380 9.663 25.087 1.00 3.31 327 LEU A N 1
ATOM 2377 C CA . LEU A 1 327 ? -3.279 8.249 24.742 1.00 3.67 327 LEU A CA 1
ATOM 2378 C C . LEU A 1 327 ? -4.220 7.482 25.632 1.00 4.23 327 LEU A C 1
ATOM 2379 O O . LEU A 1 327 ? -4.280 7.713 26.837 1.00 4.72 327 LEU A O 1
ATOM 2384 N N . GLY A 1 328 ? -4.991 6.589 25.003 1.00 4.14 328 GLY A N 1
ATOM 2385 C CA . GLY A 1 328 ? -5.902 5.724 25.744 1.00 4.31 328 GLY A CA 1
ATOM 2386 C C . GLY A 1 328 ? -5.492 4.270 25.716 1.00 3.17 328 GLY A C 1
ATOM 2387 O O . GLY A 1 328 ? -4.872 3.779 24.751 1.00 3.55 328 GLY A O 1
ATOM 2388 N N . LEU A 1 329 ? -5.801 3.559 26.797 1.00 3.95 329 LEU A N 1
ATOM 2389 C CA . LEU A 1 329 ? -5.544 2.121 26.910 1.00 4.44 329 LEU A CA 1
ATOM 2390 C C . LEU A 1 329 ? -6.734 1.441 27.525 1.00 3.48 329 LEU A C 1
ATOM 2391 O O . LEU A 1 329 ? -7.431 2.011 28.405 1.00 4.03 329 LEU A O 1
ATOM 2396 N N . ALA A 1 330 ? -6.961 0.197 27.100 1.00 3.12 330 ALA A N 1
ATOM 2397 C CA . ALA A 1 330 ? -8.038 -0.656 27.657 1.00 3.74 330 ALA A CA 1
ATOM 2398 C C . ALA A 1 330 ? -7.578 -2.079 27.618 1.00 3.80 330 ALA A C 1
ATOM 2399 O O . ALA A 1 330 ? -6.733 -2.510 26.777 1.00 3.89 330 ALA A O 1
ATOM 2401 N N . THR A 1 331 ? -8.096 -2.904 28.543 1.00 3.67 331 THR A N 1
ATOM 2402 C CA . THR A 1 331 ? -8.013 -4.347 28.459 1.00 3.49 331 THR A CA 1
ATOM 2403 C C . THR A 1 331 ? -8.732 -4.859 27.224 1.00 4.27 331 THR A C 1
ATOM 2404 O O . THR A 1 331 ? -9.494 -4.146 26.588 1.00 3.86 331 THR A O 1
ATOM 2408 N N . THR A 1 332 ? -8.481 -6.123 26.922 1.00 3.98 332 THR A N 1
ATOM 2409 C CA . THR A 1 332 ? -9.158 -6.826 25.811 1.00 4.31 332 THR A CA 1
ATOM 2410 C C . THR A 1 332 ? -9.517 -8.231 26.305 1.00 3.82 332 THR A C 1
ATOM 2411 O O . THR A 1 332 ? -9.070 -8.689 27.373 1.00 4.39 332 THR A O 1
ATOM 2415 N N . SER A 1 333 ? -10.244 -8.929 25.456 1.00 4.60 333 SER A N 1
ATOM 2416 C CA . SER A 1 333 ? -10.550 -10.337 25.764 1.00 5.02 333 SER A CA 1
ATOM 2417 C C . SER A 1 333 ? -9.295 -11.181 25.777 1.00 5.15 333 SER A C 1
ATOM 2418 O O . SER A 1 333 ? -9.383 -12.334 26.273 1.00 7.19 333 SER A O 1
ATOM 2421 N N . PHE A 1 334 ? -8.157 -10.726 25.299 1.00 4.42 334 PHE A N 1
ATOM 2422 C CA . PHE A 1 334 ? -6.898 -11.501 25.292 1.00 4.31 334 PHE A CA 1
ATOM 2423 C C . PHE A 1 334 ? -5.954 -11.018 26.391 1.00 4.78 334 PHE A C 1
ATOM 2424 O O . PHE A 1 334 ? -4.867 -11.626 26.495 1.00 4.82 334 PHE A O 1
ATOM 2432 N N . THR A 1 335 ? -6.268 -10.018 27.207 1.00 4.24 335 THR A N 1
ATOM 2433 C CA . THR A 1 335 ? -5.313 -9.604 28.210 1.00 4.69 335 THR A CA 1
ATOM 2434 C C . THR A 1 335 ? -4.879 -10.783 29.073 1.00 4.54 335 THR A C 1
ATOM 2435 O O . THR A 1 335 ? -3.688 -10.935 29.390 1.00 4.57 335 THR A O 1
ATOM 2439 N N . THR A 1 336 ? -5.802 -11.631 29.451 1.00 4.60 336 THR A N 1
ATOM 2440 C CA . THR A 1 336 ? -5.508 -12.786 30.313 1.00 5.56 336 THR A CA 1
ATOM 2441 C C . THR A 1 336 ? -5.296 -14.078 29.503 1.00 5.09 336 THR A C 1
ATOM 2442 O O . THR A 1 336 ? -5.319 -15.166 30.152 1.00 6.64 336 THR A O 1
ATOM 2446 N N . ALA A 1 337 ? -5.003 -14.032 28.239 1.00 5.05 337 ALA A N 1
ATOM 2447 C CA . ALA A 1 337 ? -4.733 -15.242 27.488 1.00 4.80 337 ALA A CA 1
ATOM 2448 C C . ALA A 1 337 ? -3.541 -15.981 28.028 1.00 5.00 337 ALA A C 1
ATOM 2449 O O . ALA A 1 337 ? -2.622 -15.442 28.656 1.00 4.89 337 ALA A O 1
ATOM 2451 N N . THR A 1 338 ? -3.524 -17.307 27.802 1.00 4.74 338 THR A N 1
ATOM 2452 C CA . THR A 1 338 ? -2.393 -18.170 28.218 1.00 5.34 338 THR A CA 1
ATOM 2453 C C . THR A 1 338 ? -1.850 -18.863 27.017 1.00 5.01 338 THR A C 1
ATOM 2454 O O . THR A 1 338 ? -1.251 -19.967 27.155 1.00 5.47 338 THR A O 1
ATOM 2458 N N . SER A 1 339 ? -1.977 -18.301 25.804 1.00 4.38 339 SER A N 1
ATOM 2459 C CA . SER A 1 339 ? -1.584 -19.015 24.579 1.00 4.43 339 SER A CA 1
ATOM 2460 C C . SER A 1 339 ? -0.085 -19.028 24.318 1.00 4.65 339 SER A C 1
ATOM 2461 O O . SER A 1 339 ? 0.394 -19.814 23.509 1.00 4.40 339 SER A O 1
ATOM 2464 N N . ASN A 1 340 ? 0.709 -18.100 24.923 1.00 4.17 340 ASN A N 1
ATOM 2465 C CA . ASN A 1 340 ? 2.157 -18.159 24.785 1.00 4.37 340 ASN A CA 1
ATOM 2466 C C . ASN A 1 340 ? 2.754 -19.378 25.489 1.00 5.03 340 ASN A C 1
ATOM 2467 O O . ASN A 1 340 ? 2.128 -19.843 26.480 1.00 5.51 340 ASN A O 1
ATOM 2479 N N . VAL B 2 2 ? 12.709 -5.548 16.657 1.00 6.12 802 VAL I N 1
ATOM 2480 C CA . VAL B 2 2 ? 13.000 -4.226 16.019 1.00 5.75 802 VAL I CA 1
ATOM 2481 C C . VAL B 2 2 ? 12.707 -3.127 17.033 1.00 5.41 802 VAL I C 1
ATOM 2482 O O . VAL B 2 2 ? 11.958 -3.313 18.011 1.00 4.66 802 VAL I O 1
ATOM 2486 N N . VAL B 2 3 ? 13.273 -1.954 16.759 1.00 4.91 803 VAL I N 1
ATOM 2487 C CA . VAL B 2 3 ? 13.063 -0.736 17.542 1.00 4.92 803 VAL I CA 1
ATOM 2488 C C . VAL B 2 3 ? 12.922 0.403 16.574 1.00 4.92 803 VAL I C 1
ATOM 2489 O O . VAL B 2 3 ? 13.960 0.866 15.998 1.00 5.42 803 VAL I O 1
ATOM 2504 N N . ALA B 2 5 ? 11.850 5.847 15.749 1.00 4.75 805 ALA I N 1
ATOM 2505 C CA . ALA B 2 5 ? 12.837 6.845 15.235 1.00 5.44 805 ALA I CA 1
ATOM 2506 C C . ALA B 2 5 ? 13.499 7.544 16.404 1.00 5.38 805 ALA I C 1
ATOM 2507 O O . ALA B 2 5 ? 13.187 8.656 16.794 1.00 6.14 805 ALA I O 1
#

Foldseek 3Di:
DKDKFFWKCQLQFIWTWKFWAVVTDTWTATEKLFFFAAEFAPPDADDDYPLKAFDPWKFWDDDPQKIFIAGKIFTWMDGPPAIFRGQIHHYGPDIDDDPPGGYHQGNWDQLRRQCGIPPRNGDTGQHPLRRCVVVPNAPASKKKKAAADDLDNMGRPIMIIRRDDDVQRFPDDKFKFFADPFPPLSRTLKFWKFKAFPDDGGLGPTAMAHEIQNGRFWAFAPSSVVSVCVVLVWDADPQFRFTWDDPVSLVVGAWMWMQGNNDTQTQGSLLQWRQQSCQVVRRGDHPTTTGRYYHPPHHPPPRHGIYCYNSNSNAWIWMCGPRRNMIIIGGGPRNPPNRD

InterPro domains:
  IPR001461 Aspartic peptidase A1 [PR00792] (20-40)
  IPR001461 Aspartic peptidase A1 [PR00792] (158-171)
  IPR001461 Aspartic peptidase A1 [PR00792] (209-220)
  IPR001461 Aspartic peptidase A1 [PR00792] (306-321)
  IPR001461 Aspartic peptidase A1 [PTHR47966] (12-330)
  IPR001969 Aspartic peptidase, active site [PS00141] (29-40)
  IPR001969 Aspartic peptidase, active site [PS00141] (209-220)
  IPR021109 Aspartic peptidase domain superfamily [G3DSA:2.40.70.10] (1-170)
  IPR021109 Aspartic peptidase domain superfamily [G3DSA:2.40.70.10] (171-340)
  IPR021109 Aspartic peptidase domain superfamily [SSF50630] (3-335)
  IPR033121 Peptidase family A1 domain [PF00026] (14-331)
  IPR033121 Peptidase family A1 domain [PS51767] (14-330)
  IPR034164 Pepsin-like domain [cd05471] (14-329)

Organism: Irpex lacteus (NCBI:txid5319)

CATH classification: 2.40.70.10 (+1 more: 2.40.70.10)